Protein AF-A0A2T4U5K6-F1 (afdb_monomer)

Foldseek 3Di:
DDPVVVVVVVVCVVVVVVVVVVVVVVVVVVVVVVVVVAQAADALADFLNFDRHRHHLVRQLVSVVVLLVVLLVQEWAWEDEDPDIFTQDPVQKDWDSNVQSVVCSVPNVHSYYFTQIFGDLVSVVVRVVVDPDDQWDFPSVVVRVVLRVVVRNSDNHHHYYYRVVRTDRPPDDPPDD

Radius of gyration: 27.47 Å; Cα contacts (8 Å, |Δi|>4): 219; chains: 1; bounding box: 39×37×112 Å

Sequence (177 aa):
MTKNQWFGASFLVIGGSMAFMLVFAYTGLLMYQISFQQDQFAEGTHIAGVDVSDKNRVEAVNALNESVENWEQETAHKLIWSDEMVELPAEAVQILVEPTVDQTLGNPELTEADLLVSVDDTELRDAVQQFSFQDETVDFDELASDIEEKAGKLPEDGIEKEITPYLTSGAGRTFFG

Mean predicted aligned error: 12.33 Å

Nearest PDB structures (foldseek):
  3gfv-assembly2_B  TM=4.192E-01  e=7.303E+00  Bacillus subtilis subsp. subtilis str. 168

pLDDT: mean 82.73, std 12.14, range [42.41, 93.44]

Structure (mmCIF, N/CA/C/O backbone):
data_AF-A0A2T4U5K6-F1
#
_entry.id   AF-A0A2T4U5K6-F1
#
loop_
_atom_site.group_PDB
_atom_site.id
_atom_site.type_symbol
_atom_site.label_atom_id
_atom_site.label_alt_id
_atom_site.label_comp_id
_atom_site.label_asym_id
_atom_site.label_entity_id
_atom_site.label_seq_id
_atom_site.pdbx_PDB_ins_code
_atom_site.Cartn_x
_atom_site.Cartn_y
_atom_site.Cartn_z
_atom_site.occupancy
_atom_site.B_iso_or_equiv
_atom_site.auth_seq_id
_atom_site.auth_comp_id
_atom_site.auth_asym_id
_atom_site.auth_atom_id
_atom_site.pdbx_PDB_model_num
ATOM 1 N N . MET A 1 1 ? 9.648 5.265 67.062 1.00 54.06 1 MET A N 1
ATOM 2 C CA . MET A 1 1 ? 8.489 4.887 66.223 1.00 54.06 1 MET A CA 1
ATOM 3 C C . MET A 1 1 ? 8.207 3.416 66.442 1.00 54.06 1 MET A C 1
ATOM 5 O O . MET A 1 1 ? 9.136 2.620 66.395 1.00 54.06 1 MET A O 1
ATOM 9 N N . THR A 1 2 ? 6.975 3.064 66.799 1.00 59.03 2 THR A N 1
ATOM 10 C CA . THR A 1 2 ? 6.615 1.686 67.158 1.00 59.03 2 THR A CA 1
ATOM 11 C C . THR A 1 2 ? 6.481 0.839 65.892 1.00 59.03 2 THR A C 1
ATOM 13 O O . THR A 1 2 ? 6.022 1.321 64.861 1.00 59.03 2 THR A O 1
ATOM 16 N N . LYS A 1 3 ? 6.900 -0.430 65.958 1.00 64.06 3 LYS A N 1
ATOM 17 C CA . LYS A 1 3 ? 6.970 -1.395 64.838 1.00 64.06 3 LYS A CA 1
ATOM 18 C C . LYS A 1 3 ? 5.685 -1.455 63.983 1.00 64.06 3 LYS A C 1
ATOM 20 O O . LYS A 1 3 ? 5.747 -1.685 62.780 1.00 64.06 3 LYS A O 1
ATOM 25 N N . ASN A 1 4 ? 4.541 -1.156 64.596 1.00 67.62 4 ASN A N 1
ATOM 26 C CA . ASN A 1 4 ? 3.222 -1.129 63.965 1.00 67.62 4 ASN A CA 1
ATOM 27 C C . ASN A 1 4 ? 3.020 0.070 63.016 1.00 67.62 4 ASN A C 1
ATOM 29 O O . ASN A 1 4 ? 2.283 -0.048 62.044 1.00 67.62 4 ASN A O 1
ATOM 33 N N . GLN A 1 5 ? 3.691 1.205 63.250 1.00 70.69 5 GLN A N 1
ATOM 34 C CA . GLN A 1 5 ? 3.636 2.373 62.359 1.00 70.69 5 GLN A CA 1
ATOM 35 C C . GLN A 1 5 ? 4.395 2.126 61.049 1.00 70.69 5 GLN A C 1
ATOM 37 O O . GLN A 1 5 ? 3.944 2.546 59.989 1.00 70.69 5 GLN A O 1
ATOM 42 N N . TRP A 1 6 ? 5.521 1.408 61.114 1.00 72.19 6 TRP A N 1
ATOM 43 C CA . TRP A 1 6 ? 6.314 1.057 59.932 1.00 72.19 6 TRP A CA 1
ATOM 44 C C . TRP A 1 6 ? 5.591 0.029 59.055 1.00 72.19 6 TRP A C 1
ATOM 46 O O . TRP A 1 6 ? 5.517 0.194 57.843 1.00 72.19 6 TRP A O 1
ATOM 56 N N . PHE A 1 7 ? 4.959 -0.971 59.680 1.00 78.81 7 PHE A N 1
ATOM 57 C CA . PHE A 1 7 ? 4.148 -1.959 58.966 1.00 78.81 7 PHE A CA 1
ATOM 58 C C . PHE A 1 7 ? 2.935 -1.321 58.269 1.00 78.81 7 PHE A C 1
ATOM 60 O O . PHE A 1 7 ? 2.653 -1.629 57.112 1.00 78.81 7 PHE A O 1
ATOM 67 N N . GLY A 1 8 ? 2.258 -0.380 58.940 1.00 83.44 8 GLY A N 1
ATOM 68 C CA . GLY A 1 8 ? 1.162 0.385 58.344 1.00 83.44 8 GLY A CA 1
ATOM 69 C C . GLY A 1 8 ? 1.610 1.229 57.149 1.00 83.44 8 GLY A C 1
ATOM 70 O O . GLY A 1 8 ? 0.945 1.219 56.117 1.00 83.44 8 GLY A O 1
ATOM 71 N N . ALA A 1 9 ? 2.763 1.899 57.251 1.00 82.06 9 ALA A N 1
ATOM 72 C CA . ALA A 1 9 ? 3.319 2.696 56.159 1.00 82.06 9 ALA A CA 1
ATOM 73 C C . ALA A 1 9 ? 3.668 1.840 54.929 1.00 82.06 9 ALA A C 1
ATOM 75 O O . ALA A 1 9 ? 3.309 2.202 53.811 1.00 82.06 9 ALA A O 1
ATOM 76 N N . SER A 1 10 ? 4.303 0.679 55.120 1.00 84.81 10 SER A N 1
ATOM 77 C CA . SER A 1 10 ? 4.632 -0.235 54.018 1.00 84.81 10 SER A CA 1
ATOM 78 C C . SER A 1 10 ? 3.389 -0.805 53.335 1.00 84.81 10 SER A C 1
ATOM 80 O O . SER A 1 10 ? 3.346 -0.875 52.108 1.00 84.81 10 SER A O 1
ATOM 82 N N . PHE A 1 11 ? 2.356 -1.167 54.103 1.00 88.38 11 PHE A N 1
ATOM 83 C CA . PHE A 1 11 ? 1.098 -1.661 53.540 1.00 88.38 11 PHE A CA 1
ATOM 84 C C . PHE A 1 11 ? 0.397 -0.596 52.686 1.00 88.38 11 PHE A C 1
ATOM 86 O O . PHE A 1 11 ? -0.125 -0.901 51.616 1.00 88.38 11 PHE A O 1
ATOM 93 N N . LEU A 1 12 ? 0.451 0.667 53.119 1.00 90.94 12 LEU A N 1
ATOM 94 C CA . LEU A 1 12 ? -0.118 1.801 52.390 1.00 90.94 12 LEU A CA 1
ATOM 95 C C . LEU A 1 12 ? 0.611 2.051 51.061 1.00 90.94 12 LEU A C 1
ATOM 97 O O . LEU A 1 12 ? -0.033 2.276 50.042 1.00 90.94 12 LEU A O 1
ATOM 101 N N . VAL A 1 13 ? 1.944 1.950 51.048 1.00 93.12 13 VAL A N 1
ATOM 102 C CA . VAL A 1 13 ? 2.748 2.117 49.824 1.00 93.12 13 VAL A CA 1
ATOM 103 C C . VAL A 1 13 ? 2.475 0.999 48.818 1.00 93.12 13 VAL A C 1
ATOM 105 O O . VAL A 1 13 ? 2.278 1.273 47.633 1.00 93.12 13 VAL A O 1
ATOM 108 N N . ILE A 1 14 ? 2.423 -0.255 49.276 1.00 91.06 14 ILE A N 1
ATOM 109 C CA . ILE A 1 14 ? 2.167 -1.408 48.401 1.00 91.06 14 ILE A CA 1
ATOM 110 C C . ILE A 1 14 ? 0.738 -1.350 47.855 1.00 91.06 14 ILE A C 1
ATOM 112 O O . ILE A 1 14 ? 0.542 -1.429 46.643 1.00 91.06 14 ILE A O 1
ATOM 116 N N . GLY A 1 15 ? -0.253 -1.143 48.728 1.00 93.31 15 GLY A N 1
ATOM 117 C CA . GLY A 1 15 ? -1.653 -1.017 48.323 1.00 93.31 15 GLY A CA 1
ATOM 118 C C . GLY A 1 15 ? -1.881 0.164 47.378 1.00 93.31 15 GLY A C 1
ATOM 119 O O . GLY A 1 15 ? -2.578 0.021 46.378 1.00 93.31 15 GLY A O 1
ATOM 120 N N . GLY A 1 16 ? -1.229 1.300 47.639 1.00 92.19 16 GLY A N 1
ATOM 121 C CA . GLY A 1 16 ? -1.273 2.474 46.769 1.00 92.19 16 GLY A CA 1
ATOM 122 C C . GLY A 1 16 ? -0.661 2.221 45.392 1.00 92.19 16 GLY A C 1
ATOM 123 O O . GLY A 1 16 ? -1.240 2.622 44.389 1.00 92.19 16 GLY A O 1
ATOM 124 N N . SER A 1 17 ? 0.458 1.496 45.321 1.00 91.75 17 SER A N 1
ATOM 125 C CA . SER A 1 17 ? 1.105 1.149 44.047 1.00 91.75 17 SER A CA 1
ATOM 126 C C . SER A 1 17 ? 0.253 0.186 43.220 1.00 91.75 17 SER A C 1
ATOM 128 O O . SER A 1 17 ? 0.126 0.345 42.010 1.00 91.75 17 SER A O 1
ATOM 130 N N . MET A 1 18 ? -0.377 -0.787 43.879 1.00 92.12 18 MET A N 1
ATOM 131 C CA . MET A 1 18 ? -1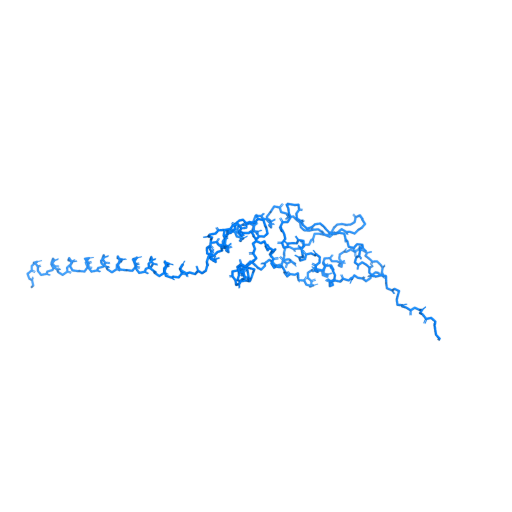.256 -1.755 43.226 1.00 92.12 18 MET A CA 1
ATOM 132 C C . MET A 1 18 ? -2.541 -1.086 42.720 1.00 92.12 18 MET A C 1
ATOM 134 O O . MET A 1 18 ? -2.953 -1.321 41.588 1.00 92.12 18 MET A O 1
ATOM 138 N N . ALA A 1 19 ? -3.124 -0.185 43.517 1.00 90.50 19 ALA A N 1
ATOM 139 C CA . ALA A 1 19 ? -4.251 0.641 43.096 1.00 90.50 19 ALA A CA 1
ATOM 140 C C . ALA A 1 19 ? -3.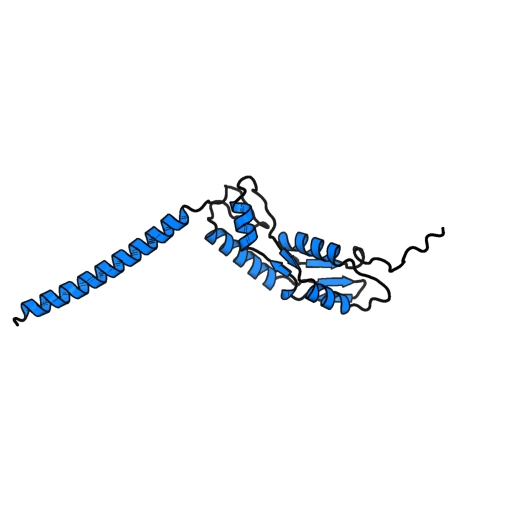874 1.568 41.932 1.00 90.50 19 ALA A C 1
ATOM 142 O O . ALA A 1 19 ? -4.636 1.681 40.979 1.00 90.50 19 ALA A O 1
ATOM 143 N N . PHE A 1 20 ? -2.688 2.181 41.966 1.00 91.50 20 PHE A N 1
ATOM 144 C CA . PHE A 1 20 ? -2.192 3.018 40.876 1.00 91.50 20 PHE A CA 1
ATOM 145 C C . PHE A 1 20 ? -2.013 2.223 39.577 1.00 91.50 20 PHE A C 1
ATOM 147 O O . PHE A 1 20 ? -2.495 2.661 38.536 1.00 91.50 20 PHE A O 1
ATOM 154 N N . MET A 1 21 ? -1.402 1.032 39.632 1.00 89.69 21 MET A N 1
ATOM 155 C CA . MET A 1 21 ? -1.294 0.152 38.462 1.00 89.69 21 MET A CA 1
ATOM 156 C C . MET A 1 21 ? -2.665 -0.269 37.928 1.00 89.69 21 MET A C 1
ATOM 158 O O . MET A 1 21 ? -2.861 -0.264 36.718 1.00 89.69 21 MET A O 1
ATOM 162 N N . LEU A 1 22 ? -3.618 -0.602 38.806 1.00 90.44 22 LEU A N 1
ATOM 163 C CA . LEU A 1 22 ? -4.977 -0.970 38.398 1.00 90.44 22 LEU A CA 1
ATOM 164 C C . LEU A 1 22 ? -5.707 0.194 37.734 1.00 90.44 22 LEU A C 1
ATOM 166 O O . LEU A 1 22 ? -6.327 -0.005 36.695 1.00 90.44 22 LEU A O 1
ATOM 170 N N . VAL A 1 23 ? -5.612 1.399 38.302 1.00 88.12 23 VAL A N 1
ATOM 171 C CA . VAL A 1 23 ? -6.184 2.604 37.694 1.00 88.12 23 VAL A CA 1
ATOM 172 C C . VAL A 1 23 ? -5.556 2.829 36.328 1.00 88.12 23 VAL A C 1
ATOM 174 O O . VAL A 1 23 ? -6.303 2.969 35.373 1.00 88.12 23 VAL A O 1
ATOM 177 N N . PHE A 1 24 ? -4.226 2.775 36.214 1.00 86.00 24 PHE A N 1
ATOM 178 C CA . PHE A 1 24 ? -3.527 2.986 34.948 1.00 86.00 24 PHE A CA 1
ATOM 179 C C . PHE A 1 24 ? -3.908 1.943 33.887 1.00 86.00 24 PHE A C 1
ATOM 181 O O . PHE A 1 24 ? -4.237 2.307 32.760 1.00 86.00 24 PHE A O 1
ATOM 188 N N . ALA A 1 25 ? -3.946 0.659 34.256 1.00 84.62 25 ALA A N 1
ATOM 189 C CA . ALA A 1 25 ? -4.374 -0.428 33.378 1.00 84.62 25 ALA A CA 1
ATOM 190 C C . ALA A 1 25 ? -5.836 -0.265 32.929 1.00 84.62 25 ALA A C 1
ATOM 192 O O . ALA A 1 25 ? -6.141 -0.433 31.750 1.00 84.62 25 ALA A O 1
ATOM 193 N N . TYR A 1 26 ? -6.730 0.119 33.845 1.00 83.25 26 TYR A N 1
ATOM 194 C CA . TYR A 1 26 ? -8.145 0.329 33.544 1.00 83.25 26 TYR A CA 1
ATOM 195 C C . TYR A 1 26 ? -8.369 1.575 32.680 1.00 83.25 26 TYR A C 1
ATOM 197 O O . TYR A 1 26 ? -9.141 1.527 31.728 1.00 83.25 26 TYR A O 1
ATOM 205 N N . THR A 1 27 ? -7.659 2.676 32.950 1.00 80.12 27 THR A N 1
ATOM 206 C CA . THR A 1 27 ? -7.685 3.869 32.093 1.00 80.12 27 THR A CA 1
ATOM 207 C C . THR A 1 27 ? -7.066 3.610 30.726 1.00 80.12 27 THR A C 1
ATOM 209 O O . THR A 1 27 ? -7.568 4.152 29.752 1.00 80.12 27 THR A O 1
ATOM 212 N N . GLY A 1 28 ? -6.042 2.757 30.621 1.00 72.50 28 GLY A N 1
ATOM 213 C CA . GLY A 1 28 ? -5.493 2.329 29.333 1.00 72.50 28 GLY A CA 1
ATOM 214 C C . GLY A 1 28 ? -6.525 1.562 28.505 1.00 72.50 28 GLY A C 1
ATOM 215 O O . GLY A 1 28 ? -6.720 1.867 27.334 1.00 72.50 28 GLY A O 1
ATOM 216 N N . LEU A 1 29 ? -7.260 0.644 29.138 1.00 72.19 29 LEU A N 1
ATOM 217 C CA . LEU A 1 29 ? -8.363 -0.101 28.518 1.00 72.19 29 LEU A CA 1
ATOM 218 C C . LEU A 1 29 ? -9.542 0.797 28.113 1.00 72.19 29 LEU A C 1
ATOM 220 O O . LEU A 1 29 ? -10.095 0.633 27.032 1.00 72.19 29 LEU A O 1
ATOM 224 N N . LEU A 1 30 ? -9.913 1.766 28.952 1.00 69.69 30 LEU A N 1
ATOM 225 C CA . LEU A 1 30 ? -10.974 2.734 28.652 1.00 69.69 30 LEU A CA 1
ATOM 226 C C . LEU A 1 30 ? -10.574 3.708 27.545 1.00 69.69 30 LEU A C 1
ATOM 228 O O . LEU A 1 30 ? -11.394 4.018 26.693 1.00 69.69 30 LEU A O 1
ATOM 232 N N . MET A 1 31 ? -9.329 4.185 27.538 1.00 63.72 31 MET A N 1
ATOM 233 C CA . MET A 1 31 ? -8.816 5.044 26.471 1.00 63.72 31 MET A CA 1
ATOM 234 C C . MET A 1 31 ? -8.745 4.278 25.147 1.00 63.72 31 MET A C 1
ATOM 236 O O . MET A 1 31 ? -9.116 4.834 24.120 1.00 63.72 31 MET A O 1
ATOM 240 N N . TYR A 1 32 ? -8.370 2.995 25.184 1.00 56.53 32 TYR A N 1
ATOM 241 C CA . TYR A 1 32 ? -8.473 2.092 24.040 1.00 56.53 32 TYR A CA 1
ATOM 242 C C . TYR A 1 32 ? -9.928 1.987 23.562 1.00 56.53 32 TYR A C 1
ATOM 244 O O . TYR A 1 32 ? -10.213 2.320 22.424 1.00 56.53 32 TYR A O 1
ATOM 252 N N . GLN A 1 33 ? -10.885 1.662 24.436 1.00 57.19 33 GLN A N 1
ATOM 253 C CA . GLN A 1 33 ? -12.303 1.532 24.062 1.00 57.19 33 GLN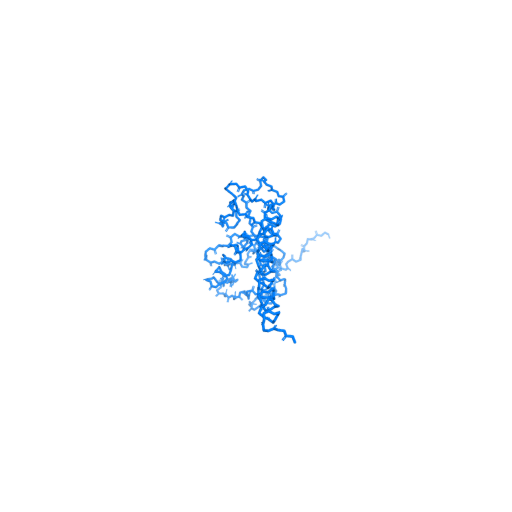 A CA 1
ATOM 254 C C . GLN A 1 33 ? -12.961 2.836 23.579 1.00 57.19 33 GLN A C 1
ATOM 256 O O . GLN A 1 33 ? -13.777 2.799 22.665 1.00 57.19 33 GLN A O 1
ATOM 261 N N . ILE A 1 34 ? -12.624 3.986 24.168 1.00 57.09 34 ILE A N 1
ATOM 262 C CA . ILE A 1 34 ? -13.180 5.293 23.780 1.00 57.09 34 ILE A CA 1
ATOM 263 C C . ILE A 1 34 ? -12.529 5.797 22.488 1.00 57.09 34 ILE A C 1
ATOM 265 O O . ILE A 1 34 ? -13.211 6.395 21.663 1.00 57.09 34 ILE A O 1
ATOM 269 N N . SER A 1 35 ? -11.243 5.512 22.263 1.00 52.97 35 SER A N 1
ATOM 270 C CA . SER A 1 35 ? -10.613 5.754 20.962 1.00 52.97 35 SER A CA 1
ATOM 271 C C . SER A 1 35 ? -11.108 4.779 19.885 1.00 52.97 35 SER A C 1
ATOM 273 O O . SER A 1 35 ? -11.013 5.106 18.712 1.00 52.97 35 SER A O 1
ATOM 275 N N . PHE A 1 36 ? -11.644 3.613 20.267 1.00 52.81 36 PHE A N 1
ATOM 276 C CA . PHE A 1 36 ? -12.223 2.588 19.385 1.00 52.81 36 PHE A CA 1
ATOM 277 C C . PHE A 1 36 ? -13.749 2.711 19.191 1.00 52.81 36 PHE A C 1
ATOM 279 O O . PHE A 1 36 ? -14.330 1.908 18.470 1.00 52.81 36 PHE A O 1
ATOM 286 N N . GLN A 1 37 ? -14.401 3.750 19.732 1.00 52.28 37 GLN A N 1
ATOM 287 C CA . GLN A 1 37 ? -15.657 4.275 19.161 1.00 52.28 37 GLN A CA 1
ATOM 288 C C . GLN A 1 37 ? -15.397 5.088 17.874 1.00 52.28 37 GLN A C 1
ATOM 290 O O . GLN A 1 37 ? -16.183 5.961 17.512 1.00 52.28 37 GLN A O 1
ATOM 295 N N . GLN A 1 38 ? -14.263 4.841 17.215 1.00 58.34 38 GLN A N 1
ATOM 296 C CA . GLN A 1 38 ? -13.996 5.288 15.859 1.00 58.34 38 GLN A CA 1
ATOM 297 C C . GLN A 1 38 ? -14.907 4.544 14.891 1.00 58.34 38 GLN A C 1
ATOM 299 O O . GLN A 1 38 ? -15.279 3.394 15.138 1.00 58.34 38 GLN A O 1
ATOM 304 N N . ASP A 1 39 ? -15.248 5.235 13.808 1.00 72.62 39 ASP A N 1
ATOM 305 C CA . ASP A 1 39 ? -15.988 4.690 12.683 1.00 72.62 39 ASP A CA 1
ATOM 306 C C . ASP A 1 39 ? -15.428 3.302 12.321 1.00 72.62 39 ASP A C 1
ATOM 308 O O . ASP A 1 39 ? -14.211 3.100 12.223 1.00 72.62 39 ASP A O 1
ATOM 312 N N . GLN A 1 40 ? -16.325 2.324 12.227 1.00 83.94 40 GLN A N 1
ATOM 313 C CA . GLN A 1 40 ? -16.015 0.979 11.757 1.00 83.94 40 GLN A CA 1
ATOM 314 C C . GLN A 1 40 ? -16.397 0.888 10.288 1.00 83.94 40 GLN A C 1
ATOM 316 O O . GLN A 1 40 ? -17.334 1.558 9.841 1.00 83.94 40 GLN A O 1
ATOM 321 N N . PHE A 1 41 ? -15.684 0.046 9.553 1.00 86.94 41 PHE A N 1
ATOM 322 C CA . PHE A 1 41 ? -16.059 -0.276 8.187 1.00 86.94 41 PHE A CA 1
ATOM 323 C C . PHE A 1 41 ? -17.407 -0.995 8.152 1.00 86.94 41 PHE A C 1
ATOM 325 O O . PHE A 1 41 ? -17.746 -1.761 9.057 1.00 86.94 41 PHE A O 1
ATOM 332 N N . ALA A 1 42 ? -18.176 -0.724 7.099 1.00 86.50 42 ALA A N 1
ATOM 333 C CA . ALA A 1 42 ? -19.442 -1.397 6.872 1.00 86.50 42 ALA A CA 1
ATOM 334 C C . ALA A 1 42 ? -19.225 -2.902 6.643 1.00 86.50 42 ALA A C 1
ATOM 336 O O . ALA A 1 42 ? -18.151 -3.355 6.242 1.00 86.50 42 ALA A O 1
ATOM 337 N N . GLU A 1 43 ? -20.267 -3.686 6.903 1.00 87.00 43 GLU A N 1
ATOM 338 C CA . GLU A 1 43 ? -20.246 -5.115 6.613 1.00 87.00 43 GLU A CA 1
ATOM 339 C C . GLU A 1 43 ? -20.087 -5.339 5.099 1.00 87.00 43 GLU A C 1
ATOM 341 O O . GLU A 1 43 ? -20.799 -4.736 4.291 1.00 87.00 43 GLU A O 1
ATOM 346 N N . GLY A 1 44 ? -19.159 -6.217 4.718 1.00 86.19 44 GLY A N 1
ATOM 347 C CA . GLY A 1 44 ? -18.840 -6.517 3.326 1.00 86.19 44 GLY A CA 1
ATOM 348 C C . GLY A 1 44 ? -17.876 -5.528 2.665 1.00 86.19 44 GLY A C 1
ATOM 349 O O . GLY A 1 44 ? -17.773 -5.554 1.439 1.00 86.19 44 GLY A O 1
ATOM 350 N N . THR A 1 45 ? -17.189 -4.667 3.426 1.00 90.56 45 THR A N 1
ATOM 351 C CA . THR A 1 45 ? -16.159 -3.784 2.869 1.00 90.56 45 THR A CA 1
ATOM 352 C C . THR A 1 45 ? -14.847 -4.535 2.640 1.00 90.56 45 THR A C 1
ATOM 354 O O . THR A 1 45 ? -14.254 -5.077 3.575 1.00 90.56 45 THR A O 1
ATOM 357 N N . HIS A 1 46 ? -14.358 -4.489 1.405 1.00 91.88 46 HIS A N 1
ATOM 358 C CA . HIS A 1 46 ? -13.076 -5.033 0.982 1.00 91.88 46 HIS A CA 1
ATOM 359 C C . HIS A 1 46 ? -12.186 -3.921 0.423 1.00 91.88 46 HIS A C 1
ATOM 361 O O . HIS A 1 46 ? -12.647 -3.025 -0.289 1.00 91.88 46 HIS A O 1
ATOM 367 N N . ILE A 1 47 ? -10.897 -3.980 0.753 1.00 92.88 47 ILE A N 1
ATOM 368 C CA . ILE A 1 47 ? -9.870 -3.093 0.202 1.00 92.88 47 ILE A CA 1
ATOM 369 C C . ILE A 1 47 ? -8.784 -3.971 -0.419 1.00 92.88 47 ILE A C 1
ATOM 371 O O . ILE A 1 47 ? -8.188 -4.779 0.287 1.00 92.88 47 ILE A O 1
ATOM 375 N N . ALA A 1 48 ? -8.550 -3.845 -1.727 1.00 88.75 48 ALA A N 1
ATOM 376 C CA . ALA A 1 48 ? -7.604 -4.665 -2.491 1.00 88.75 48 ALA A CA 1
ATOM 377 C C . ALA A 1 48 ? -7.772 -6.182 -2.244 1.00 88.75 48 ALA A C 1
ATOM 379 O O . ALA A 1 48 ? -6.804 -6.917 -2.076 1.00 88.75 48 ALA A O 1
ATOM 380 N N . GLY A 1 49 ? -9.024 -6.648 -2.145 1.00 87.12 49 GLY A N 1
ATOM 381 C CA . GLY A 1 49 ? -9.356 -8.049 -1.852 1.00 87.12 49 GLY A CA 1
ATOM 382 C C . GLY A 1 49 ? -9.233 -8.465 -0.377 1.00 87.12 49 GLY A C 1
ATOM 383 O O . GLY A 1 49 ? -9.622 -9.581 -0.031 1.00 87.12 49 GLY A O 1
ATOM 384 N N . VAL A 1 50 ? -8.757 -7.584 0.508 1.00 90.25 50 VAL A N 1
ATOM 385 C CA . VAL A 1 50 ? -8.689 -7.819 1.957 1.00 90.25 50 VAL A CA 1
ATOM 386 C C . VAL A 1 50 ? -10.007 -7.417 2.610 1.00 90.25 50 VAL A C 1
ATOM 388 O O . VAL A 1 50 ? -10.439 -6.270 2.502 1.00 90.25 50 VAL A O 1
ATOM 391 N N . ASP A 1 51 ? -10.628 -8.349 3.330 1.00 91.88 51 ASP A N 1
ATOM 392 C CA . ASP A 1 51 ? -11.835 -8.081 4.115 1.00 91.88 51 ASP A CA 1
ATOM 393 C C . ASP A 1 51 ? -11.508 -7.196 5.330 1.00 91.88 51 ASP A C 1
ATOM 395 O O . ASP A 1 51 ? -10.781 -7.599 6.251 1.00 91.88 51 ASP A O 1
ATOM 399 N N . VAL A 1 52 ? -12.062 -5.982 5.333 1.00 91.94 52 VAL A N 1
ATOM 400 C CA . VAL A 1 52 ? -11.942 -5.011 6.428 1.00 91.94 52 VAL A CA 1
ATOM 401 C C . VAL A 1 52 ? -13.263 -4.789 7.166 1.00 91.94 52 VAL A C 1
ATOM 403 O O . VAL A 1 52 ? -13.334 -3.910 8.022 1.00 91.94 52 VAL A O 1
ATOM 406 N N . SER A 1 53 ? -14.284 -5.603 6.894 1.00 90.44 53 SER A N 1
ATOM 407 C CA . SER A 1 53 ? -15.605 -5.525 7.528 1.00 90.44 53 SER A CA 1
ATOM 408 C C . SER A 1 53 ? -15.515 -5.536 9.052 1.00 90.44 53 SER A C 1
ATOM 410 O O . SER A 1 53 ? -14.742 -6.303 9.634 1.00 90.44 53 SER A O 1
ATOM 412 N N . ASP A 1 54 ? -16.306 -4.677 9.701 1.00 87.19 54 ASP A N 1
ATOM 413 C CA . ASP A 1 54 ? -16.373 -4.505 11.161 1.00 87.19 54 ASP A CA 1
ATOM 414 C C . ASP A 1 54 ? -15.039 -4.131 11.841 1.00 87.19 54 ASP A C 1
ATOM 416 O O . ASP A 1 54 ? -14.973 -3.997 13.069 1.00 87.19 54 ASP A O 1
ATOM 420 N N . LYS A 1 55 ? -13.963 -3.928 11.070 1.00 87.94 55 LYS A N 1
ATOM 421 C CA . LYS A 1 55 ? -12.690 -3.437 11.593 1.00 87.94 55 LYS A CA 1
ATOM 422 C C . LYS A 1 55 ? -12.793 -1.935 11.812 1.00 87.94 55 LYS A C 1
ATOM 424 O O . LYS A 1 55 ? -13.448 -1.205 11.071 1.00 87.94 55 LYS A O 1
ATOM 429 N N . ASN A 1 56 ? -12.109 -1.446 12.834 1.00 88.06 56 ASN A N 1
ATOM 430 C CA . ASN A 1 56 ? -11.796 -0.016 12.935 1.00 88.06 56 ASN A CA 1
ATOM 431 C C . ASN A 1 56 ? -10.564 0.319 12.085 1.00 88.06 56 ASN A C 1
ATOM 433 O O . ASN A 1 56 ? -9.849 -0.568 11.613 1.00 88.06 56 ASN A O 1
ATOM 437 N N . ARG A 1 57 ? -10.268 1.618 11.966 1.00 87.81 57 ARG A N 1
ATOM 438 C CA . ARG A 1 57 ? -9.092 2.141 11.257 1.00 87.81 57 ARG A CA 1
ATOM 439 C C . ARG A 1 57 ? -7.801 1.381 11.580 1.00 87.81 57 ARG A C 1
ATOM 441 O O . ARG A 1 57 ? -7.086 0.992 10.668 1.00 87.81 57 ARG A O 1
ATOM 448 N N . VAL A 1 58 ? -7.481 1.184 12.862 1.00 86.81 58 VAL A N 1
ATOM 449 C CA . VAL A 1 58 ? -6.201 0.581 13.282 1.00 86.81 58 VAL A CA 1
ATOM 450 C C . VAL A 1 58 ? -6.123 -0.885 12.863 1.00 86.81 58 VAL A C 1
ATOM 452 O O . VAL A 1 58 ? -5.099 -1.330 12.353 1.00 86.81 58 VAL A O 1
ATOM 455 N N . GLU A 1 59 ? -7.206 -1.633 13.050 1.00 88.25 59 GLU A N 1
ATOM 456 C CA . GLU A 1 59 ? -7.290 -3.033 12.632 1.00 88.25 59 GLU A CA 1
ATOM 457 C C . GLU A 1 59 ? -7.232 -3.192 11.110 1.00 88.25 59 GLU A C 1
ATOM 459 O O . GLU A 1 59 ? -6.561 -4.103 10.630 1.00 88.25 59 GLU A O 1
ATOM 464 N N . ALA A 1 60 ? -7.881 -2.301 10.357 1.00 90.44 60 ALA A N 1
ATOM 465 C CA . ALA A 1 60 ? -7.830 -2.298 8.898 1.00 90.44 60 ALA A CA 1
ATOM 466 C C . ALA A 1 60 ? -6.429 -1.953 8.373 1.00 90.44 60 ALA A C 1
ATOM 468 O O . ALA A 1 60 ? -5.918 -2.666 7.515 1.00 90.44 60 ALA A O 1
ATOM 469 N N . VAL A 1 61 ? -5.773 -0.925 8.931 1.00 91.69 61 VAL A N 1
ATOM 470 C CA . VAL A 1 61 ? -4.383 -0.573 8.581 1.00 91.69 61 VAL A CA 1
ATOM 471 C C . VAL A 1 61 ? -3.450 -1.753 8.834 1.00 91.69 61 VAL A C 1
ATOM 473 O O . VAL A 1 61 ? -2.645 -2.083 7.972 1.00 91.69 61 VAL A O 1
ATOM 476 N N . ASN A 1 62 ? -3.568 -2.421 9.985 1.00 89.62 62 ASN A N 1
ATOM 477 C CA . ASN A 1 62 ? -2.721 -3.572 10.296 1.00 89.62 62 ASN A CA 1
ATOM 478 C C . ASN A 1 62 ? -2.959 -4.743 9.330 1.00 89.62 62 ASN A C 1
ATOM 480 O O . ASN A 1 62 ? -1.993 -5.327 8.854 1.00 89.62 62 ASN A O 1
ATOM 484 N N . ALA A 1 63 ? -4.221 -5.063 9.024 1.00 91.19 63 ALA A N 1
ATOM 485 C CA . ALA A 1 63 ? -4.560 -6.143 8.096 1.00 91.19 63 ALA A CA 1
ATOM 486 C C . ALA A 1 63 ? -4.052 -5.864 6.671 1.00 91.19 63 ALA A C 1
ATOM 488 O O . ALA A 1 63 ? -3.529 -6.759 6.011 1.00 91.19 63 ALA A O 1
ATOM 489 N N . LEU A 1 64 ? -4.174 -4.618 6.209 1.00 93.44 64 LEU A N 1
ATOM 490 C CA . LEU A 1 64 ? -3.686 -4.211 4.895 1.00 93.44 64 LEU A CA 1
ATOM 491 C C . LEU A 1 64 ? -2.161 -4.179 4.834 1.00 93.44 64 LEU A C 1
ATOM 493 O O . LEU A 1 64 ? -1.608 -4.689 3.871 1.00 93.44 64 LEU A O 1
ATOM 497 N N . ASN A 1 65 ? -1.480 -3.654 5.857 1.00 93.06 65 ASN A N 1
ATOM 498 C CA . ASN A 1 65 ? -0.016 -3.678 5.914 1.00 93.06 65 ASN A CA 1
ATOM 499 C C . ASN A 1 65 ? 0.522 -5.111 5.876 1.00 93.06 65 ASN A C 1
ATOM 501 O O . ASN A 1 65 ? 1.452 -5.378 5.131 1.00 93.06 65 ASN A O 1
ATOM 505 N N . GLU A 1 66 ? -0.087 -6.043 6.614 1.00 92.00 66 GLU A N 1
ATOM 506 C CA . GLU A 1 66 ? 0.303 -7.457 6.558 1.00 92.00 66 GLU A CA 1
ATOM 507 C C . GLU A 1 66 ? 0.111 -8.038 5.147 1.00 92.00 66 GLU A C 1
ATOM 509 O O . GLU A 1 66 ? 0.983 -8.737 4.636 1.00 92.00 66 GLU A O 1
ATOM 514 N N . SER A 1 67 ? -1.002 -7.715 4.481 1.00 91.44 67 SER A N 1
ATOM 515 C CA . SER A 1 67 ? -1.244 -8.147 3.100 1.00 91.44 67 SER A CA 1
ATOM 516 C C . SER A 1 67 ? -0.242 -7.547 2.109 1.00 91.44 67 SER A C 1
ATOM 518 O O . SER A 1 67 ? 0.219 -8.251 1.214 1.00 91.44 67 SER A O 1
ATOM 520 N N . VAL A 1 68 ? 0.099 -6.267 2.267 1.00 91.75 68 VAL A N 1
ATOM 521 C CA . VAL A 1 68 ? 1.075 -5.559 1.431 1.00 91.75 68 VAL A CA 1
ATOM 522 C C . VAL A 1 68 ? 2.476 -6.124 1.642 1.00 91.75 68 VAL A C 1
ATOM 524 O O . VAL A 1 68 ? 3.129 -6.480 0.671 1.00 91.75 68 VAL A O 1
ATOM 527 N N . GLU A 1 69 ? 2.912 -6.302 2.890 1.00 91.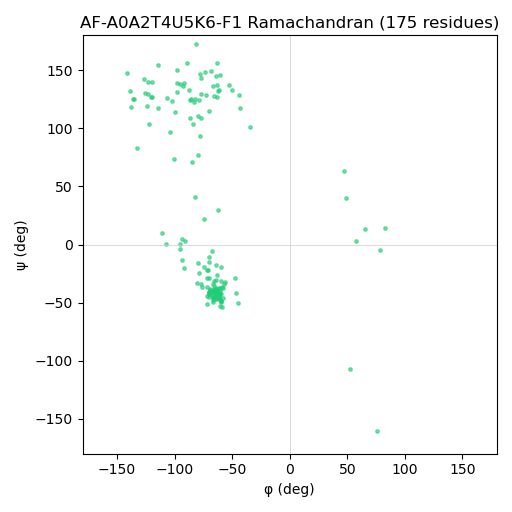06 69 GLU A N 1
ATOM 528 C CA . GLU A 1 69 ? 4.223 -6.877 3.214 1.00 91.06 69 GLU A CA 1
ATOM 529 C C . GLU A 1 69 ? 4.376 -8.305 2.674 1.00 91.06 69 GLU A C 1
ATOM 531 O O . GLU A 1 69 ? 5.460 -8.683 2.225 1.00 91.06 69 GLU A O 1
ATOM 536 N N . ASN A 1 70 ? 3.308 -9.110 2.713 1.00 89.69 70 ASN A N 1
ATOM 537 C CA . ASN A 1 70 ? 3.312 -10.445 2.115 1.00 89.69 70 ASN A CA 1
ATOM 538 C C . ASN A 1 70 ? 3.423 -10.362 0.588 1.00 89.69 70 ASN A C 1
ATOM 540 O O . ASN A 1 70 ? 4.246 -11.055 -0.006 1.00 89.69 70 ASN A O 1
ATOM 544 N N . TRP A 1 71 ? 2.648 -9.480 -0.043 1.00 90.38 71 TRP A N 1
ATOM 545 C CA . TRP A 1 71 ? 2.686 -9.275 -1.489 1.00 90.38 71 TRP A CA 1
ATOM 546 C C . TRP A 1 71 ? 4.058 -8.779 -1.977 1.00 90.38 71 TRP A C 1
ATOM 548 O O . TRP A 1 71 ? 4.587 -9.308 -2.954 1.00 90.38 71 TRP A O 1
ATOM 558 N N . GLU A 1 72 ? 4.686 -7.840 -1.269 1.00 87.56 72 GLU A N 1
ATOM 559 C CA . GLU A 1 72 ? 6.036 -7.343 -1.576 1.00 87.56 72 GLU A CA 1
ATOM 560 C C . GLU A 1 72 ? 7.117 -8.429 -1.426 1.00 87.56 72 GLU A C 1
ATOM 562 O O . GLU A 1 72 ? 8.123 -8.410 -2.132 1.00 87.56 72 GLU A O 1
ATOM 567 N N . GLN A 1 73 ? 6.932 -9.391 -0.515 1.00 86.19 73 GLN A N 1
ATOM 568 C CA . GLN A 1 73 ? 7.876 -10.498 -0.312 1.00 86.19 73 GLN A CA 1
ATOM 569 C C . GLN A 1 73 ? 7.711 -11.632 -1.328 1.00 86.19 73 GLN A C 1
ATOM 571 O O . GLN A 1 73 ? 8.687 -12.312 -1.656 1.00 86.19 73 GLN A O 1
ATOM 576 N N . GLU A 1 74 ? 6.482 -11.881 -1.776 1.00 85.81 74 GLU A N 1
ATOM 577 C CA . GLU A 1 74 ? 6.152 -13.004 -2.657 1.00 85.81 74 GLU A CA 1
ATOM 578 C C . GLU A 1 74 ? 6.227 -12.644 -4.143 1.00 85.81 74 GLU A C 1
ATOM 580 O O . GLU A 1 74 ? 6.383 -13.537 -4.981 1.00 85.81 74 GLU A O 1
ATOM 585 N N . THR A 1 75 ? 6.163 -11.354 -4.480 1.00 83.25 75 THR A N 1
ATOM 586 C CA . THR A 1 75 ? 6.100 -10.892 -5.868 1.00 83.25 75 THR A CA 1
ATOM 587 C C . THR A 1 75 ? 7.338 -10.104 -6.286 1.00 83.25 75 THR A C 1
ATOM 589 O O . THR A 1 75 ? 8.056 -9.525 -5.479 1.00 83.25 75 THR A O 1
ATOM 592 N N . ALA A 1 76 ? 7.613 -10.106 -7.590 1.00 81.75 76 ALA A N 1
ATOM 593 C CA . ALA A 1 76 ? 8.651 -9.281 -8.195 1.00 81.75 76 ALA A CA 1
ATOM 594 C C . ALA A 1 76 ? 8.016 -8.413 -9.280 1.00 81.75 76 ALA A C 1
ATOM 596 O O . ALA A 1 76 ? 7.157 -8.876 -10.033 1.00 81.75 76 ALA A O 1
ATOM 597 N N . HIS A 1 77 ? 8.436 -7.157 -9.371 1.00 86.31 77 HIS A N 1
ATOM 598 C CA . HIS A 1 77 ? 7.918 -6.219 -10.360 1.00 86.31 77 HIS A CA 1
ATOM 599 C C . HIS A 1 77 ? 8.866 -6.161 -11.552 1.00 86.31 77 HIS A C 1
ATOM 601 O O . HIS A 1 77 ? 10.082 -6.059 -11.392 1.00 86.31 77 HIS A O 1
ATOM 607 N N . LYS A 1 78 ? 8.320 -6.275 -12.761 1.00 88.06 78 LYS A N 1
ATOM 608 C CA . LYS A 1 78 ? 9.099 -6.385 -13.991 1.00 88.06 78 LYS A CA 1
ATOM 609 C C . LYS A 1 78 ? 8.494 -5.548 -15.096 1.00 88.06 78 LYS A C 1
ATOM 611 O O . LYS A 1 78 ? 7.307 -5.644 -15.416 1.00 88.06 78 LYS A O 1
ATOM 616 N N . LEU A 1 79 ? 9.366 -4.793 -15.739 1.00 86.81 79 LEU A N 1
ATOM 617 C CA . LEU A 1 79 ? 9.101 -4.173 -17.017 1.00 86.81 79 LEU A CA 1
ATOM 618 C C . LEU A 1 79 ? 9.652 -5.071 -18.123 1.00 86.81 79 LEU A C 1
ATOM 620 O O . LEU A 1 79 ? 10.741 -5.635 -18.000 1.00 86.81 79 LEU A O 1
ATOM 624 N N . ILE A 1 80 ? 8.892 -5.212 -19.202 1.00 88.88 80 ILE A N 1
ATOM 625 C CA . ILE A 1 80 ? 9.212 -6.087 -20.327 1.00 88.88 80 ILE A CA 1
ATOM 626 C C . ILE A 1 80 ? 9.249 -5.241 -21.594 1.00 88.88 80 ILE A C 1
ATOM 628 O O . ILE A 1 80 ? 8.303 -4.512 -21.900 1.00 88.88 80 ILE A O 1
ATOM 632 N N . TRP A 1 81 ? 10.322 -5.360 -22.368 1.00 86.06 81 TRP A N 1
ATOM 633 C CA . TRP A 1 81 ? 10.383 -4.801 -23.712 1.00 86.06 81 TRP A CA 1
ATOM 634 C C . TRP A 1 81 ? 11.039 -5.782 -24.675 1.00 86.06 81 TRP A C 1
ATOM 636 O O . TRP A 1 81 ? 12.214 -6.113 -24.546 1.00 86.06 81 TRP A O 1
ATOM 646 N N . SER A 1 82 ? 10.282 -6.214 -25.687 1.00 84.44 82 SER A N 1
ATOM 647 C CA . SER A 1 82 ? 10.709 -7.255 -26.628 1.00 84.44 82 SER A CA 1
ATOM 648 C C . SER A 1 82 ? 11.189 -8.519 -25.891 1.00 84.44 82 SER A C 1
ATOM 650 O O . SER A 1 82 ? 10.361 -9.222 -25.322 1.00 84.44 82 SER A O 1
ATOM 652 N N . ASP A 1 83 ? 12.499 -8.784 -25.866 1.00 83.62 83 ASP A N 1
ATOM 653 C CA . ASP A 1 83 ? 13.110 -9.925 -25.167 1.00 83.62 83 ASP A CA 1
ATOM 654 C C . ASP A 1 83 ? 13.886 -9.501 -23.896 1.00 83.62 83 ASP A C 1
ATOM 656 O O . ASP A 1 83 ? 14.485 -10.341 -23.221 1.00 83.62 83 ASP A O 1
ATOM 660 N N . GLU A 1 84 ? 13.908 -8.204 -23.571 1.00 85.31 84 GLU A N 1
ATOM 661 C CA . GLU A 1 84 ? 14.563 -7.648 -22.384 1.00 85.31 84 GLU A CA 1
ATOM 662 C C . GLU A 1 84 ? 13.567 -7.564 -21.216 1.00 85.31 84 GLU A C 1
ATOM 664 O O . GLU A 1 84 ? 12.404 -7.188 -21.384 1.00 85.31 84 GLU A O 1
ATOM 669 N N . MET A 1 85 ? 14.035 -7.901 -20.011 1.00 88.00 85 MET A N 1
ATOM 670 C CA . MET A 1 85 ? 13.290 -7.730 -18.763 1.00 88.00 85 MET A CA 1
ATOM 671 C C . MET A 1 85 ? 14.139 -6.926 -17.791 1.00 88.00 85 MET A C 1
ATOM 673 O O . MET A 1 85 ? 15.300 -7.269 -17.557 1.00 88.00 85 MET A O 1
ATOM 677 N N . VAL A 1 86 ? 13.544 -5.893 -17.208 1.00 88.56 86 VAL A N 1
ATOM 678 C CA . VAL A 1 86 ? 14.162 -5.080 -16.161 1.00 88.56 86 VAL A CA 1
ATOM 679 C C . VAL A 1 86 ? 13.301 -5.189 -14.916 1.00 88.56 86 VAL A C 1
ATOM 681 O O . VAL A 1 86 ? 12.088 -4.986 -14.970 1.00 88.56 86 VAL A O 1
ATOM 684 N N . GLU A 1 87 ? 13.926 -5.542 -13.797 1.00 88.56 87 GLU A N 1
ATOM 685 C CA . GLU A 1 87 ? 13.256 -5.550 -12.500 1.00 88.56 87 GLU A CA 1
ATOM 686 C C . GLU A 1 87 ? 13.048 -4.110 -12.034 1.00 88.56 87 GLU A C 1
ATOM 688 O O . GLU A 1 87 ? 13.977 -3.298 -12.038 1.00 88.56 87 GLU A O 1
ATOM 693 N N . LEU A 1 88 ? 11.811 -3.798 -11.664 1.00 86.31 88 LEU A N 1
ATOM 694 C CA . LEU A 1 88 ? 11.466 -2.523 -11.065 1.00 86.31 88 LEU A CA 1
ATOM 695 C C . LEU A 1 88 ? 11.791 -2.617 -9.563 1.00 86.31 88 LEU A C 1
ATOM 697 O O . LEU A 1 88 ? 11.322 -3.558 -8.914 1.00 86.31 88 LEU A O 1
ATOM 701 N N . PRO A 1 89 ? 12.599 -1.696 -9.010 1.00 85.75 89 PRO A N 1
ATOM 702 C CA . PRO A 1 89 ? 12.919 -1.715 -7.589 1.00 85.75 89 PRO A CA 1
ATOM 703 C C . PRO A 1 89 ? 11.641 -1.557 -6.759 1.00 85.75 89 PRO A C 1
ATOM 705 O O . PRO A 1 89 ? 10.715 -0.854 -7.166 1.00 85.75 89 PRO A O 1
ATOM 708 N N . ALA A 1 90 ? 11.584 -2.207 -5.595 1.00 82.94 90 ALA A N 1
ATOM 709 C CA . ALA A 1 90 ? 10.420 -2.132 -4.709 1.00 82.94 90 ALA A CA 1
ATOM 710 C C . ALA A 1 90 ? 10.143 -0.682 -4.279 1.00 82.94 90 ALA A C 1
ATOM 712 O O . ALA A 1 90 ? 8.998 -0.268 -4.145 1.00 82.94 90 ALA A O 1
ATOM 713 N N . GLU A 1 91 ? 11.199 0.124 -4.160 1.00 85.31 91 GLU A N 1
ATOM 714 C CA . GLU A 1 91 ? 11.122 1.544 -3.834 1.00 85.31 91 GLU A CA 1
ATOM 715 C C . GLU A 1 91 ? 10.403 2.383 -4.904 1.00 85.31 91 GLU A C 1
ATOM 717 O O . GLU A 1 91 ? 9.961 3.490 -4.601 1.00 85.31 91 GLU A O 1
ATOM 722 N N . ALA A 1 92 ? 10.249 1.871 -6.131 1.00 86.12 92 ALA A N 1
ATOM 723 C CA . ALA A 1 92 ? 9.530 2.564 -7.197 1.00 86.12 92 ALA A CA 1
ATOM 724 C C . ALA A 1 92 ? 8.009 2.553 -7.008 1.00 86.12 92 ALA A C 1
ATOM 726 O O . ALA A 1 92 ? 7.328 3.349 -7.649 1.00 86.12 92 ALA A O 1
ATOM 727 N N . VAL A 1 93 ? 7.463 1.650 -6.187 1.00 88.94 93 VAL A N 1
ATOM 728 C CA . VAL A 1 93 ? 6.017 1.488 -5.992 1.00 88.94 93 VAL A CA 1
ATOM 729 C C . VAL A 1 93 ? 5.701 1.667 -4.515 1.00 88.94 93 VAL A C 1
ATOM 731 O O . VAL A 1 93 ? 5.922 0.779 -3.701 1.00 88.94 93 VAL A O 1
ATOM 734 N N . GLN A 1 94 ? 5.160 2.827 -4.155 1.00 91.00 94 GLN A N 1
ATOM 735 C CA . GLN A 1 94 ? 4.794 3.126 -2.779 1.00 91.00 94 GLN A CA 1
ATOM 736 C C . GLN A 1 94 ? 3.297 2.920 -2.561 1.00 91.00 94 GLN A C 1
ATOM 738 O O . GLN A 1 94 ? 2.467 3.675 -3.071 1.00 91.00 94 GLN A O 1
ATOM 743 N N . ILE A 1 95 ? 2.947 1.929 -1.745 1.00 92.00 95 ILE A N 1
ATOM 744 C CA . ILE A 1 95 ? 1.560 1.660 -1.365 1.00 92.00 95 ILE A CA 1
ATOM 745 C C . ILE A 1 95 ? 1.171 2.531 -0.164 1.00 92.00 95 ILE A C 1
ATOM 747 O O . ILE A 1 95 ? 1.803 2.520 0.893 1.00 92.00 95 ILE A O 1
ATOM 751 N N . LEU A 1 96 ? 0.092 3.296 -0.315 1.00 92.50 96 LEU A N 1
ATOM 752 C CA . LEU A 1 96 ? -0.399 4.264 0.660 1.00 92.50 96 LEU A CA 1
ATOM 753 C C . LEU A 1 96 ? -1.582 3.681 1.449 1.00 92.50 96 LEU A C 1
ATOM 755 O O . LEU A 1 96 ? -2.737 4.081 1.275 1.00 92.5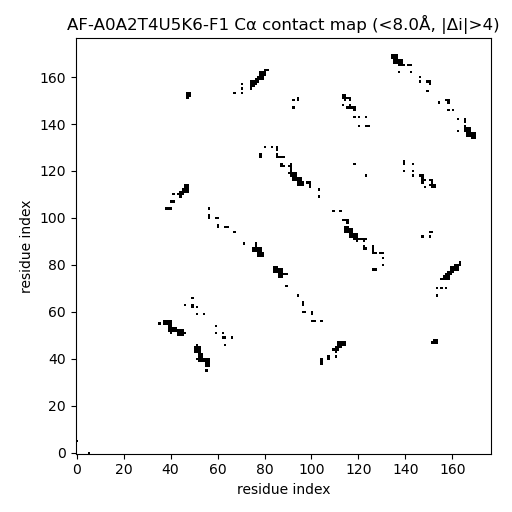0 96 LEU A O 1
ATOM 759 N N . VAL A 1 97 ? -1.289 2.750 2.362 1.00 92.12 97 VAL A N 1
ATOM 760 C CA . VAL A 1 97 ? -2.308 2.058 3.176 1.00 92.12 97 VAL A CA 1
ATOM 761 C C . VAL A 1 97 ? -3.118 3.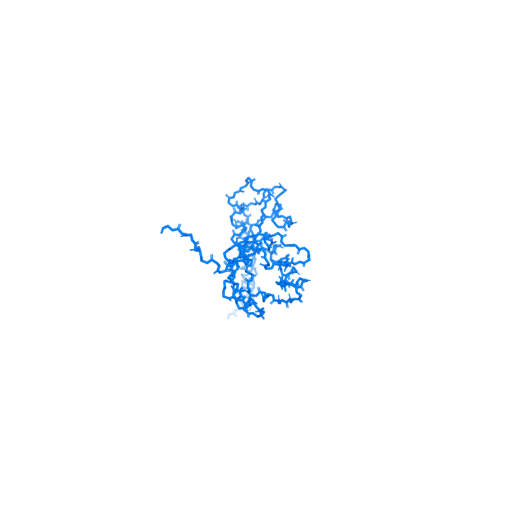030 4.035 1.00 92.12 97 VAL A C 1
ATOM 763 O O . VAL A 1 97 ? -4.345 3.042 3.961 1.00 92.12 97 VAL A O 1
ATOM 766 N N . GLU A 1 98 ? -2.458 3.875 4.831 1.00 90.19 98 GLU A N 1
ATOM 767 C CA . GLU A 1 98 ? -3.164 4.791 5.737 1.00 90.19 98 GLU A CA 1
ATOM 768 C C . GLU A 1 98 ? -4.106 5.766 5.005 1.00 90.19 98 GLU A C 1
ATOM 770 O O . GLU A 1 98 ? -5.279 5.826 5.381 1.00 90.19 98 GLU A O 1
ATOM 775 N N . PRO A 1 99 ? -3.671 6.470 3.937 1.00 91.00 99 PRO A N 1
ATOM 776 C CA . PRO A 1 99 ? -4.568 7.304 3.141 1.00 91.00 99 PRO A CA 1
ATOM 777 C C . PRO A 1 99 ? -5.750 6.539 2.538 1.00 91.00 99 PRO A C 1
ATOM 779 O O . PRO A 1 99 ? -6.858 7.072 2.512 1.00 91.00 99 PRO A O 1
ATOM 782 N N . THR A 1 100 ? -5.541 5.293 2.095 1.00 91.75 100 THR A N 1
ATOM 783 C CA . THR A 1 100 ? -6.618 4.452 1.542 1.00 91.75 100 THR A CA 1
ATOM 784 C C . THR A 1 100 ? -7.666 4.134 2.602 1.00 91.75 100 THR A C 1
ATOM 786 O O . THR A 1 100 ? -8.869 4.269 2.360 1.00 91.75 100 THR A O 1
ATOM 789 N N . VAL A 1 101 ? -7.222 3.743 3.800 1.00 91.00 101 VAL A N 1
ATOM 790 C CA . VAL A 1 101 ? -8.114 3.465 4.930 1.00 91.00 101 VAL A CA 1
ATOM 791 C C . VAL A 1 101 ? -8.892 4.722 5.303 1.00 91.00 101 VAL A C 1
ATOM 793 O O . VAL A 1 101 ? -10.107 4.650 5.453 1.00 91.00 101 VAL A O 1
ATOM 796 N N . ASP A 1 102 ? -8.229 5.874 5.400 1.00 90.06 102 ASP A N 1
ATOM 797 C CA . ASP A 1 102 ? -8.883 7.141 5.744 1.00 90.06 102 ASP A CA 1
ATOM 798 C C . ASP A 1 102 ? -9.916 7.570 4.691 1.00 90.06 102 ASP A C 1
ATOM 800 O O . ASP A 1 102 ? -11.010 8.021 5.038 1.00 90.06 102 ASP A O 1
ATOM 804 N N . GLN A 1 103 ? -9.604 7.389 3.405 1.00 89.00 103 GLN A N 1
ATOM 805 C CA . GLN A 1 103 ? -10.523 7.686 2.307 1.00 89.00 103 GLN A CA 1
ATOM 806 C C . GLN A 1 103 ? -11.743 6.760 2.313 1.00 89.00 103 GLN A C 1
ATOM 808 O O . GLN A 1 103 ? -12.870 7.231 2.146 1.00 89.00 103 GLN A O 1
ATOM 813 N N . THR A 1 104 ? -11.525 5.459 2.511 1.00 88.75 104 THR A N 1
ATOM 814 C CA . THR A 1 104 ? -12.596 4.454 2.499 1.00 88.75 104 THR A CA 1
ATOM 815 C C . THR A 1 104 ? -13.481 4.605 3.733 1.00 88.75 104 THR A C 1
ATOM 817 O O . THR A 1 104 ? -14.704 4.588 3.630 1.00 88.75 104 THR A O 1
ATOM 820 N N . LEU A 1 105 ? -12.885 4.862 4.901 1.00 87.00 105 LEU A N 1
ATOM 821 C CA . LEU A 1 105 ? -13.625 5.081 6.141 1.00 87.00 105 LEU A CA 1
ATOM 822 C C . LEU A 1 105 ? -14.463 6.366 6.091 1.00 87.00 105 LEU A C 1
ATOM 824 O O . LEU A 1 105 ? -15.579 6.410 6.605 1.00 87.00 105 LEU A O 1
ATOM 828 N N . GLY A 1 106 ? -13.950 7.404 5.425 1.00 84.56 106 GLY A N 1
ATOM 829 C CA . GLY A 1 106 ? -14.679 8.647 5.174 1.00 84.56 106 GLY A CA 1
ATOM 830 C C . GLY A 1 106 ? -15.834 8.517 4.174 1.00 84.56 106 GLY A C 1
ATOM 831 O O . GLY A 1 106 ? -16.626 9.455 4.050 1.00 84.56 106 GLY A O 1
ATOM 832 N N . ASN A 1 107 ? -15.952 7.387 3.468 1.00 84.62 107 ASN A N 1
ATOM 833 C CA . ASN A 1 107 ? -16.989 7.145 2.472 1.00 84.62 107 ASN A CA 1
ATOM 834 C C . ASN A 1 107 ? -17.644 5.759 2.656 1.00 84.62 107 ASN A C 1
ATOM 836 O O . ASN A 1 107 ? -17.314 4.816 1.940 1.00 84.62 107 ASN A O 1
ATOM 840 N N . PRO A 1 108 ? -18.628 5.637 3.565 1.00 77.06 108 PRO A N 1
ATOM 841 C CA . PRO A 1 108 ? -19.258 4.358 3.904 1.00 77.06 108 PRO A CA 1
ATOM 842 C C . PRO A 1 108 ? -20.091 3.727 2.773 1.00 77.06 108 PRO A C 1
ATOM 844 O O . PRO A 1 108 ? -20.592 2.619 2.941 1.00 77.06 108 PRO A O 1
ATOM 847 N N . GLU A 1 109 ? -20.274 4.407 1.635 1.00 82.19 109 GLU A N 1
ATOM 848 C CA . GLU A 1 109 ? -20.893 3.816 0.440 1.00 82.19 109 GLU A CA 1
ATOM 849 C C . GLU A 1 109 ? -19.904 2.954 -0.368 1.00 82.19 109 GLU A C 1
ATOM 851 O O . GLU A 1 109 ? -20.330 2.155 -1.203 1.00 82.19 109 GLU A O 1
ATOM 856 N N . LEU A 1 110 ? -18.594 3.096 -0.127 1.00 83.56 110 LEU A N 1
ATOM 857 C CA . LEU A 1 110 ? -17.556 2.283 -0.756 1.00 83.56 110 LEU A CA 1
ATOM 858 C C . LEU A 1 110 ? -17.386 0.965 0.004 1.00 83.56 110 LEU A C 1
ATOM 860 O O . LEU A 1 110 ? -16.779 0.903 1.072 1.00 83.56 110 LEU A O 1
ATOM 864 N N . THR A 1 111 ? -17.918 -0.107 -0.576 1.00 84.81 111 THR A N 1
ATOM 865 C CA . THR A 1 111 ? -17.705 -1.484 -0.103 1.00 84.81 111 THR A CA 1
ATOM 866 C C . THR A 1 111 ? -16.538 -2.171 -0.803 1.00 84.81 111 THR A C 1
ATOM 868 O O . THR A 1 111 ? -16.103 -3.219 -0.361 1.00 84.81 111 THR A O 1
ATOM 871 N N . GLU A 1 112 ? -16.040 -1.605 -1.897 1.00 89.81 112 GLU A N 1
ATOM 872 C CA . GLU A 1 112 ? -14.901 -2.116 -2.658 1.00 89.81 112 GLU A CA 1
ATOM 873 C C . GLU A 1 112 ? -13.997 -0.927 -2.972 1.00 89.81 112 GLU A C 1
ATOM 875 O O . GLU A 1 112 ? -14.466 0.076 -3.525 1.00 89.81 112 GLU A O 1
ATOM 880 N N . 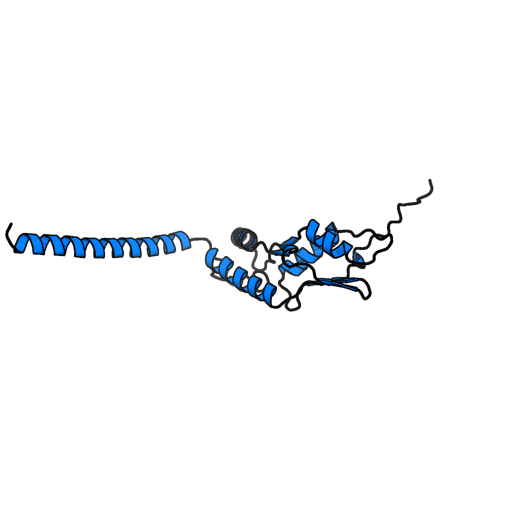ALA A 1 113 ? -12.725 -1.017 -2.603 1.00 90.31 113 ALA A N 1
ATOM 881 C CA . ALA A 1 113 ? -11.732 -0.000 -2.919 1.00 90.31 113 ALA A CA 1
ATOM 882 C C . ALA A 1 113 ? -10.387 -0.643 -3.266 1.00 90.31 113 ALA A C 1
ATOM 884 O O . ALA A 1 113 ? -10.018 -1.669 -2.702 1.00 90.31 113 ALA A O 1
ATOM 885 N N . ASP A 1 114 ? -9.642 -0.011 -4.163 1.00 92.62 114 ASP A N 1
ATOM 886 C CA . ASP A 1 114 ? -8.251 -0.369 -4.431 1.00 92.62 114 ASP A CA 1
ATOM 887 C C . ASP A 1 114 ? -7.334 0.433 -3.495 1.00 92.62 114 ASP A C 1
ATOM 889 O O . ASP A 1 114 ? -7.704 1.505 -3.003 1.00 92.62 114 ASP A O 1
ATOM 893 N N . LEU A 1 115 ? -6.132 -0.080 -3.239 1.00 92.19 115 LEU A N 1
ATOM 894 C CA . LEU A 1 115 ? -5.108 0.672 -2.526 1.00 92.19 115 LEU A CA 1
ATOM 895 C C . LEU A 1 115 ? -4.646 1.859 -3.369 1.00 92.19 115 LEU A C 1
ATOM 897 O O . LEU A 1 115 ? -4.385 1.736 -4.564 1.00 92.19 115 LEU A O 1
ATOM 901 N N . LEU A 1 116 ? -4.509 3.012 -2.722 1.00 92.56 116 LEU A N 1
ATOM 902 C CA . LEU A 1 116 ? -3.800 4.141 -3.298 1.00 92.56 116 LEU A CA 1
ATOM 903 C C . LEU A 1 116 ? -2.327 3.766 -3.437 1.00 92.56 116 LEU A C 1
ATOM 905 O O . LEU A 1 116 ? -1.689 3.348 -2.469 1.00 92.56 116 LEU A O 1
ATOM 909 N N . VAL A 1 117 ? -1.790 3.951 -4.634 1.00 93.12 117 VAL A N 1
ATOM 910 C CA . VAL A 1 117 ? -0.389 3.692 -4.954 1.00 93.12 117 VAL A CA 1
ATOM 911 C C . VAL A 1 117 ? 0.195 4.946 -5.579 1.00 93.12 117 VAL A C 1
ATOM 913 O O . VAL A 1 117 ? -0.496 5.654 -6.306 1.00 93.12 117 VAL A O 1
ATOM 916 N N . SER A 1 118 ? 1.449 5.230 -5.255 1.00 92.06 118 SER A N 1
ATOM 917 C CA . SER A 1 118 ? 2.243 6.275 -5.886 1.00 92.06 118 SER A CA 1
ATOM 918 C C . SER A 1 118 ? 3.473 5.632 -6.498 1.00 92.06 118 SER A C 1
ATOM 920 O O . SER A 1 118 ? 4.213 4.938 -5.798 1.00 92.06 118 SER A O 1
ATOM 922 N N . VAL A 1 119 ? 3.711 5.878 -7.781 1.00 91.56 119 VAL A N 1
ATOM 923 C CA . VAL A 1 119 ? 4.947 5.442 -8.440 1.00 91.56 119 VAL A CA 1
ATOM 924 C C . VAL A 1 119 ? 5.996 6.552 -8.376 1.00 91.56 119 VAL A C 1
ATOM 926 O O . VAL A 1 119 ? 5.685 7.725 -8.580 1.00 91.56 119 VAL A O 1
ATOM 929 N N . ASP A 1 120 ? 7.245 6.200 -8.063 1.00 92.00 120 ASP A N 1
ATOM 930 C CA . ASP A 1 120 ? 8.360 7.146 -8.129 1.00 92.00 120 ASP A CA 1
ATOM 931 C C . ASP A 1 120 ? 8.828 7.298 -9.583 1.00 92.00 120 ASP A C 1
ATOM 933 O O . ASP A 1 120 ? 9.414 6.391 -10.179 1.00 92.00 120 ASP A O 1
ATOM 937 N N . ASP A 1 121 ? 8.580 8.478 -10.153 1.00 87.38 121 ASP A N 1
ATOM 938 C CA . ASP A 1 121 ? 8.968 8.816 -11.524 1.00 87.38 121 ASP A CA 1
ATOM 939 C C . ASP A 1 121 ? 10.469 8.655 -11.788 1.00 87.38 121 ASP A C 1
ATOM 941 O O . ASP A 1 121 ? 10.868 8.383 -12.921 1.00 87.38 121 ASP A O 1
ATOM 945 N N . THR A 1 122 ? 11.316 8.881 -10.783 1.00 88.25 122 THR A N 1
ATOM 946 C CA . THR A 1 122 ? 12.773 8.795 -10.927 1.00 88.25 122 THR A CA 1
ATOM 947 C C . THR A 1 122 ? 13.183 7.340 -11.073 1.00 88.25 122 THR A C 1
ATOM 949 O O . THR A 1 122 ? 13.834 6.992 -12.056 1.00 88.25 122 THR A O 1
ATOM 952 N N . GLU A 1 123 ? 12.729 6.483 -10.159 1.00 89.31 123 GLU A N 1
ATOM 953 C CA . GLU A 1 123 ? 13.021 5.047 -10.189 1.00 89.31 123 GLU A CA 1
ATOM 954 C C . GLU A 1 123 ? 12.420 4.376 -11.434 1.00 89.31 123 GLU A C 1
ATOM 956 O O . GLU A 1 123 ? 13.073 3.560 -12.090 1.00 89.31 123 GLU A O 1
ATOM 961 N N . LEU A 1 124 ? 11.207 4.779 -11.837 1.00 87.25 124 LEU A N 1
ATOM 962 C CA . LEU A 1 124 ? 10.584 4.305 -13.072 1.00 87.25 124 LEU A CA 1
ATOM 963 C C . LEU A 1 124 ? 11.415 4.690 -14.305 1.00 87.25 124 LEU A C 1
ATOM 965 O O . LEU A 1 124 ? 11.652 3.863 -15.188 1.00 87.25 124 LEU A O 1
ATOM 969 N N . ARG A 1 125 ? 11.890 5.939 -14.377 1.00 88.75 125 ARG A N 1
ATOM 970 C CA . ARG A 1 125 ? 12.748 6.410 -15.477 1.00 88.75 125 ARG A CA 1
ATOM 971 C C . ARG A 1 125 ? 14.087 5.699 -15.504 1.00 88.75 125 ARG A C 1
ATOM 973 O O . ARG A 1 125 ? 14.571 5.399 -16.595 1.00 88.75 125 ARG A O 1
ATOM 980 N N . ASP A 1 126 ? 14.678 5.445 -14.348 1.00 88.75 126 ASP A N 1
ATOM 981 C CA . ASP A 1 126 ? 15.960 4.757 -14.243 1.00 88.75 126 ASP A CA 1
ATOM 982 C C . ASP A 1 126 ? 15.830 3.283 -14.647 1.00 88.75 126 ASP A C 1
ATOM 984 O O . ASP A 1 126 ? 16.681 2.778 -15.380 1.00 88.75 126 ASP A O 1
ATOM 988 N N . ALA A 1 127 ? 14.730 2.611 -14.290 1.00 86.56 127 ALA A N 1
ATOM 989 C CA . ALA A 1 127 ? 14.414 1.269 -14.781 1.00 86.56 127 ALA A CA 1
ATOM 990 C C . ALA A 1 127 ? 14.221 1.249 -16.308 1.00 86.56 127 ALA A C 1
ATOM 992 O O . ALA A 1 127 ? 14.800 0.418 -17.006 1.00 86.56 127 ALA A O 1
ATOM 993 N N . VAL A 1 128 ? 13.474 2.209 -16.859 1.00 86.62 128 VAL A N 1
ATOM 994 C CA . VAL A 1 128 ? 13.236 2.311 -18.309 1.00 86.62 128 VAL A CA 1
ATOM 995 C C . VAL A 1 128 ? 14.524 2.631 -19.090 1.00 86.62 128 VAL A C 1
ATOM 997 O O . VAL A 1 128 ? 14.698 2.167 -20.213 1.00 86.62 128 VAL A O 1
ATOM 1000 N N . GLN A 1 129 ? 15.469 3.375 -18.514 1.00 86.12 129 GLN A N 1
ATOM 1001 C CA . GLN A 1 129 ? 16.756 3.679 -19.157 1.00 86.12 129 GLN A CA 1
ATOM 1002 C 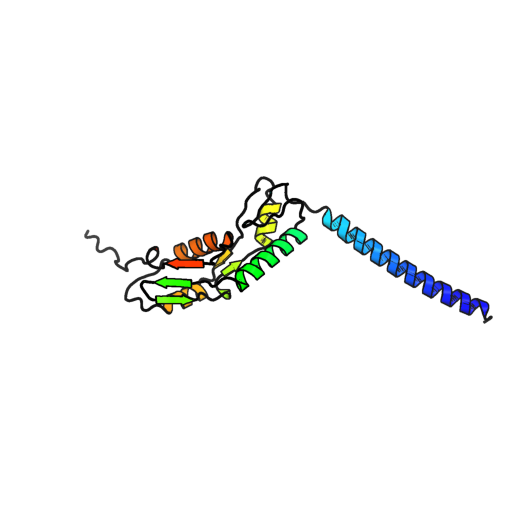C . GLN A 1 129 ? 17.701 2.475 -19.278 1.00 86.12 129 GLN A C 1
ATOM 1004 O O . GLN A 1 129 ? 18.675 2.548 -20.028 1.00 86.12 129 GLN A O 1
ATOM 1009 N N . GLN A 1 130 ? 17.448 1.381 -18.553 1.00 85.38 130 GLN A N 1
ATOM 1010 C CA . GLN A 1 130 ? 18.255 0.162 -18.668 1.00 85.38 130 GLN A CA 1
ATOM 1011 C C . GLN A 1 130 ? 18.008 -0.586 -19.981 1.00 85.38 130 GLN A C 1
ATOM 1013 O O . GLN A 1 130 ? 18.868 -1.353 -20.415 1.00 85.38 130 GLN A O 1
ATOM 1018 N N . PHE A 1 131 ? 16.859 -0.358 -20.615 1.00 84.75 131 PHE A N 1
ATOM 1019 C CA . PHE A 1 131 ? 16.541 -0.942 -21.909 1.00 84.75 131 PHE A CA 1
ATOM 1020 C C . PHE A 1 131 ? 17.322 -0.273 -23.036 1.00 84.75 131 PHE A C 1
ATOM 1022 O O . PHE A 1 131 ? 17.579 0.934 -23.039 1.00 84.75 131 PHE A O 1
ATOM 1029 N N . SER A 1 132 ? 17.633 -1.058 -24.063 1.00 79.12 132 SER A N 1
ATOM 1030 C CA . SER A 1 132 ? 18.410 -0.600 -25.219 1.00 79.12 132 SER A CA 1
ATOM 1031 C C . SER A 1 132 ? 17.564 0.134 -26.277 1.00 79.12 132 SER A C 1
ATOM 1033 O O . SER A 1 132 ? 17.753 -0.085 -27.480 1.00 79.12 132 SER A O 1
ATOM 1035 N N . PHE A 1 133 ? 16.626 0.994 -25.861 1.00 74.69 133 PHE A N 1
ATOM 1036 C CA . PHE A 1 133 ? 15.781 1.761 -26.783 1.00 74.69 133 PHE A CA 1
ATOM 1037 C C . PHE A 1 133 ? 16.632 2.692 -27.663 1.00 74.69 133 PHE A C 1
ATOM 1039 O O . PHE A 1 133 ? 17.497 3.423 -27.177 1.00 74.69 133 PHE A O 1
ATOM 1046 N N . GLN A 1 134 ? 16.370 2.703 -28.972 1.00 63.06 134 GLN A N 1
ATOM 1047 C CA . GLN A 1 134 ? 16.937 3.683 -29.903 1.00 63.06 134 GLN A CA 1
ATOM 1048 C C . GLN A 1 134 ? 15.799 4.548 -30.455 1.00 63.06 134 GLN A C 1
ATOM 1050 O O . GLN A 1 134 ? 14.908 4.032 -31.120 1.00 63.06 134 GLN A O 1
ATOM 1055 N N . ASP A 1 135 ? 15.846 5.856 -30.183 1.00 63.50 135 ASP A N 1
ATOM 1056 C CA . ASP A 1 135 ? 14.939 6.888 -30.723 1.00 63.50 135 ASP A CA 1
ATOM 1057 C C . ASP A 1 135 ? 13.444 6.806 -30.316 1.00 63.50 135 ASP A C 1
ATOM 1059 O O . ASP A 1 135 ? 12.604 7.509 -30.887 1.00 63.50 135 ASP A O 1
ATOM 1063 N N . GLU A 1 136 ? 13.094 6.008 -29.305 1.00 74.50 136 GLU A N 1
ATOM 1064 C CA . GLU A 1 136 ? 11.728 5.911 -28.765 1.00 74.50 136 GLU A CA 1
ATOM 1065 C C . GLU A 1 136 ? 11.564 6.780 -27.508 1.00 74.50 136 GLU A C 1
ATOM 1067 O O . GLU A 1 136 ? 12.454 6.843 -26.658 1.00 74.50 136 GLU A O 1
ATOM 1072 N N . THR A 1 137 ? 10.428 7.473 -27.382 1.00 81.38 137 THR A N 1
ATOM 1073 C CA . THR A 1 137 ? 10.082 8.251 -26.184 1.00 81.38 137 THR A CA 1
ATOM 1074 C C . THR A 1 137 ? 8.995 7.532 -25.399 1.00 81.38 137 THR A C 1
ATOM 1076 O O . THR A 1 137 ? 7.948 7.214 -25.950 1.00 81.38 137 THR A O 1
ATOM 1079 N N . VAL A 1 138 ? 9.214 7.282 -24.110 1.00 83.75 138 VAL A N 1
ATOM 1080 C CA . VAL A 1 138 ? 8.225 6.604 -23.257 1.00 83.75 138 VAL A CA 1
ATOM 1081 C C . VAL A 1 138 ? 7.265 7.625 -22.650 1.00 83.75 138 VAL A C 1
ATOM 1083 O O . VAL A 1 138 ? 7.707 8.657 -22.138 1.00 83.75 138 VAL A O 1
ATOM 1086 N N . ASP A 1 139 ? 5.965 7.343 -22.712 1.00 87.88 139 ASP A N 1
ATOM 1087 C CA . ASP A 1 139 ? 4.953 8.054 -21.934 1.00 87.88 139 ASP A CA 1
ATOM 1088 C C . ASP A 1 139 ? 4.973 7.533 -20.491 1.00 87.88 139 ASP A C 1
ATOM 1090 O O . ASP A 1 139 ? 4.390 6.501 -20.157 1.00 87.88 139 ASP A O 1
ATOM 1094 N N . PHE A 1 140 ? 5.743 8.220 -19.647 1.00 86.81 140 PHE A N 1
ATOM 1095 C CA . PHE A 1 140 ? 5.902 7.856 -18.241 1.00 86.81 140 PHE A CA 1
ATOM 1096 C C . PHE A 1 140 ? 4.633 8.110 -17.428 1.00 86.81 140 PHE A C 1
ATOM 1098 O O . PHE A 1 140 ? 4.406 7.382 -16.470 1.00 86.81 140 PHE A O 1
ATOM 1105 N N . ASP A 1 141 ? 3.808 9.085 -17.819 1.00 87.38 141 ASP A N 1
ATOM 1106 C CA . ASP A 1 141 ? 2.585 9.427 -17.091 1.00 87.38 141 ASP A CA 1
ATOM 1107 C C . ASP A 1 141 ? 1.548 8.303 -17.270 1.00 87.38 141 ASP A C 1
ATOM 1109 O O . ASP A 1 141 ? 0.939 7.841 -16.304 1.00 87.38 141 ASP A O 1
ATOM 1113 N N . GLU A 1 142 ? 1.385 7.813 -18.506 1.00 88.19 142 GLU A N 1
ATOM 1114 C CA . GLU A 1 142 ? 0.484 6.695 -18.807 1.00 88.19 142 GLU A CA 1
ATOM 1115 C C . GLU A 1 142 ? 1.001 5.368 -18.223 1.00 88.19 142 GLU A C 1
ATOM 1117 O O . GLU A 1 142 ? 0.221 4.592 -17.666 1.00 88.19 142 GLU A O 1
ATOM 1122 N N . LEU A 1 143 ? 2.317 5.125 -18.280 1.00 87.81 143 LEU A N 1
ATOM 1123 C CA . LEU A 1 143 ? 2.934 3.940 -17.677 1.00 87.81 143 LEU A CA 1
ATOM 1124 C C . LEU A 1 143 ? 2.784 3.929 -16.147 1.00 87.81 143 LEU A C 1
ATOM 1126 O O . LEU A 1 143 ? 2.404 2.901 -15.587 1.00 87.81 143 LEU A O 1
ATOM 1130 N N . ALA A 1 144 ? 3.063 5.053 -15.479 1.00 89.88 144 ALA A N 1
ATOM 1131 C CA . ALA A 1 144 ? 2.925 5.181 -14.030 1.00 89.88 144 ALA A CA 1
ATOM 1132 C C . ALA A 1 144 ? 1.475 4.950 -13.596 1.00 89.88 144 ALA A C 1
ATOM 1134 O O . ALA A 1 144 ? 1.233 4.112 -12.733 1.00 89.88 144 ALA A O 1
ATOM 1135 N N . SER A 1 145 ? 0.506 5.591 -14.260 1.00 89.88 145 SER A N 1
ATOM 1136 C CA . SER A 1 145 ? -0.916 5.430 -13.932 1.00 89.88 145 SER A CA 1
ATOM 1137 C C . SER A 1 145 ? -1.400 3.981 -14.043 1.00 89.88 145 SER A C 1
ATOM 1139 O O . SER A 1 145 ? -2.238 3.551 -13.252 1.00 89.88 145 SER A O 1
ATOM 1141 N N . ASP A 1 146 ? -0.907 3.221 -15.021 1.00 89.69 146 ASP A N 1
ATOM 1142 C CA . ASP A 1 146 ? -1.303 1.822 -15.200 1.00 89.69 146 ASP A CA 1
ATOM 1143 C C . ASP A 1 146 ? -0.628 0.904 -14.163 1.00 89.69 146 ASP A C 1
ATOM 1145 O O . ASP A 1 146 ? -1.245 -0.024 -13.635 1.00 89.69 146 ASP A O 1
ATOM 1149 N N . ILE A 1 147 ? 0.630 1.195 -13.807 1.00 89.50 147 ILE A N 1
ATOM 1150 C CA . ILE A 1 147 ? 1.311 0.527 -12.690 1.00 89.50 147 ILE A CA 1
ATOM 1151 C C . ILE A 1 147 ? 0.560 0.796 -11.382 1.00 89.50 147 ILE A C 1
ATOM 1153 O O . ILE A 1 147 ? 0.307 -0.155 -10.648 1.00 89.50 147 ILE A O 1
ATOM 1157 N N . GLU A 1 148 ? 0.154 2.039 -11.112 1.00 91.56 148 GLU A N 1
ATOM 1158 C CA . GLU A 1 148 ? -0.613 2.417 -9.918 1.00 91.56 148 GLU A CA 1
ATOM 1159 C C . GLU A 1 148 ? -1.951 1.672 -9.841 1.00 91.56 148 GLU A C 1
ATOM 1161 O O . GLU A 1 148 ? -2.258 1.065 -8.813 1.00 91.56 148 GLU A O 1
ATOM 1166 N N . GLU A 1 149 ? -2.722 1.640 -10.935 1.00 89.44 149 GLU A N 1
ATOM 1167 C CA . GLU A 1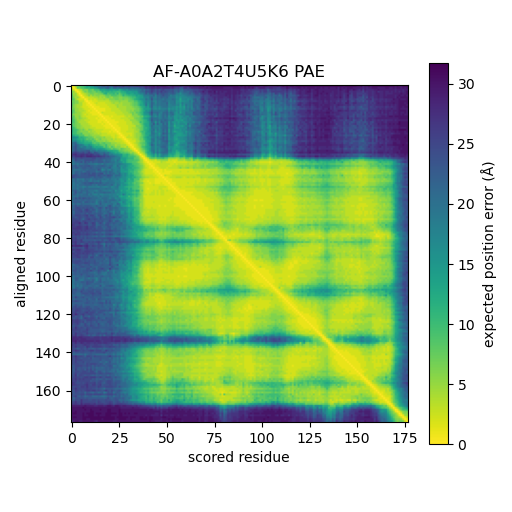 149 ? -4.007 0.931 -10.973 1.00 89.44 149 GLU A CA 1
ATOM 1168 C C . GLU A 1 149 ? -3.831 -0.577 -10.738 1.00 89.44 149 GLU A C 1
ATOM 1170 O O . GLU A 1 149 ? -4.618 -1.214 -10.031 1.00 89.44 149 GLU A O 1
ATOM 1175 N N . LYS A 1 150 ? -2.797 -1.175 -11.338 1.00 88.69 150 LYS A N 1
ATOM 1176 C CA . LYS A 1 150 ? -2.534 -2.608 -11.199 1.00 88.69 150 LYS A CA 1
ATOM 1177 C C . LYS A 1 150 ? -2.020 -2.947 -9.802 1.00 88.69 150 LYS A C 1
ATOM 1179 O O . LYS A 1 150 ? -2.493 -3.915 -9.213 1.00 88.69 150 LYS A O 1
ATOM 1184 N N . ALA A 1 151 ? -1.088 -2.161 -9.271 1.00 88.38 151 ALA A N 1
ATOM 1185 C CA . ALA A 1 151 ? -0.526 -2.324 -7.933 1.00 88.38 151 ALA A CA 1
ATOM 1186 C C . ALA A 1 151 ? -1.593 -2.179 -6.842 1.00 88.38 151 ALA A C 1
ATOM 1188 O O . ALA A 1 151 ? -1.596 -2.947 -5.882 1.00 88.38 151 ALA A O 1
ATOM 1189 N N . GLY A 1 152 ? -2.547 -1.258 -7.024 1.00 89.06 152 GLY A N 1
ATOM 1190 C CA . GLY A 1 152 ? -3.631 -1.014 -6.071 1.00 89.06 152 GLY A CA 1
ATOM 1191 C C . GLY A 1 152 ? -4.521 -2.232 -5.797 1.00 89.06 152 GLY A C 1
ATOM 1192 O O . GLY A 1 152 ? -5.178 -2.292 -4.761 1.00 89.06 152 GLY A O 1
ATOM 1193 N N . LYS A 1 153 ? -4.510 -3.230 -6.687 1.00 89.06 153 LYS A N 1
ATOM 1194 C CA . LYS A 1 153 ? -5.292 -4.471 -6.568 1.00 89.06 153 LYS A CA 1
ATOM 1195 C C . LYS A 1 153 ? -4.517 -5.638 -5.951 1.00 89.06 153 LYS A C 1
ATOM 1197 O O . LYS A 1 153 ? -5.108 -6.699 -5.787 1.00 89.06 153 LYS A O 1
ATOM 1202 N N . LEU A 1 154 ? -3.224 -5.468 -5.654 1.00 86.94 154 LEU A N 1
ATOM 1203 C CA . LEU A 1 154 ? -2.327 -6.515 -5.137 1.00 86.94 154 LEU A CA 1
ATOM 1204 C C . LEU A 1 154 ? -2.420 -7.846 -5.921 1.00 86.94 154 LEU A C 1
ATOM 1206 O O . LEU A 1 154 ? -2.833 -8.871 -5.377 1.00 86.94 154 LEU A O 1
ATOM 1210 N N . PRO A 1 155 ? -2.066 -7.862 -7.219 1.00 86.00 155 PRO A N 1
ATOM 1211 C CA . PRO A 1 155 ? -2.146 -9.068 -8.041 1.00 86.00 155 PRO A CA 1
ATOM 1212 C C . PRO A 1 155 ? -1.210 -10.170 -7.525 1.00 86.00 155 PRO A C 1
ATOM 1214 O O . PRO A 1 155 ? -0.047 -9.896 -7.242 1.00 86.00 155 PRO A O 1
ATOM 1217 N N . GLU A 1 156 ? -1.678 -11.422 -7.496 1.00 80.62 156 GLU A N 1
ATOM 1218 C CA . GLU A 1 156 ? -0.914 -12.581 -6.985 1.00 80.62 156 GLU A CA 1
ATOM 1219 C C . GLU A 1 156 ? 0.436 -12.792 -7.698 1.00 80.62 156 GLU A C 1
ATOM 1221 O O . GLU A 1 156 ? 1.413 -13.183 -7.069 1.00 80.62 156 GLU A O 1
ATOM 1226 N N . ASP A 1 157 ? 0.513 -12.485 -8.996 1.00 79.06 157 ASP A N 1
ATOM 1227 C CA . ASP A 1 157 ? 1.724 -12.659 -9.814 1.00 79.06 157 ASP A CA 1
ATOM 1228 C C . ASP A 1 157 ? 2.635 -11.410 -9.834 1.00 79.06 157 ASP A C 1
ATOM 1230 O O . ASP A 1 157 ? 3.640 -11.369 -10.547 1.00 79.06 157 ASP A O 1
ATOM 1234 N N . GLY A 1 158 ? 2.288 -10.361 -9.081 1.00 80.25 158 GLY A N 1
ATOM 1235 C CA . GLY A 1 158 ? 2.991 -9.080 -9.102 1.00 80.25 158 GLY A CA 1
ATOM 1236 C C . GLY A 1 158 ? 2.696 -8.219 -10.335 1.00 80.25 158 GLY A C 1
ATOM 1237 O O . GLY A 1 158 ? 1.684 -8.355 -11.034 1.00 80.25 158 GLY A O 1
ATOM 1238 N N . ILE A 1 159 ? 3.590 -7.264 -10.594 1.00 82.44 159 ILE A N 1
ATOM 1239 C CA . ILE A 1 159 ? 3.443 -6.277 -11.666 1.00 82.44 159 ILE A CA 1
ATOM 1240 C C . ILE A 1 159 ? 4.357 -6.667 -12.817 1.00 82.44 159 ILE A C 1
ATOM 1242 O O . ILE A 1 159 ? 5.533 -6.327 -12.830 1.00 82.44 159 ILE A O 1
ATOM 1246 N N . GLU A 1 160 ? 3.798 -7.351 -13.808 1.00 86.75 160 GLU A N 1
ATOM 1247 C CA . GLU A 1 160 ? 4.443 -7.525 -15.111 1.00 86.75 160 GLU A CA 1
ATOM 1248 C C . GLU A 1 160 ? 3.810 -6.568 -16.123 1.00 86.75 160 GLU A C 1
ATOM 1250 O O . GLU A 1 160 ? 2.579 -6.574 -16.300 1.00 86.75 160 GLU A O 1
ATOM 1255 N N . LYS A 1 161 ? 4.631 -5.715 -16.751 1.00 86.44 161 LYS A N 1
ATOM 1256 C CA . LYS A 1 161 ? 4.158 -4.706 -17.702 1.00 86.44 161 LYS A CA 1
ATOM 1257 C C . LYS A 1 161 ? 5.024 -4.619 -18.952 1.00 86.44 161 LYS A C 1
ATOM 1259 O O . LYS A 1 161 ? 6.227 -4.397 -18.871 1.00 86.44 161 LYS A O 1
ATOM 1264 N N . GLU A 1 162 ? 4.395 -4.755 -20.116 1.00 86.69 162 GLU A N 1
ATOM 1265 C CA . GLU A 1 162 ? 5.043 -4.499 -21.403 1.00 86.69 162 GLU A CA 1
ATOM 1266 C C . GLU A 1 162 ? 5.148 -2.989 -21.645 1.00 86.69 162 GLU A C 1
ATOM 1268 O O . GLU A 1 162 ? 4.145 -2.291 -21.547 1.00 86.69 162 GLU A O 1
ATOM 1273 N N . ILE A 1 163 ? 6.334 -2.481 -21.994 1.00 85.31 163 ILE A N 1
ATOM 1274 C CA . ILE A 1 163 ? 6.553 -1.045 -22.248 1.00 85.31 163 ILE A CA 1
ATOM 1275 C C . ILE A 1 163 ? 6.063 -0.636 -23.646 1.00 85.31 163 ILE A C 1
ATOM 1277 O O . ILE A 1 163 ? 5.712 0.520 -23.865 1.00 85.31 163 ILE A O 1
ATOM 1281 N N . THR A 1 164 ? 5.989 -1.572 -24.599 1.00 84.50 164 THR A N 1
ATOM 1282 C CA . THR A 1 164 ? 5.636 -1.307 -26.007 1.00 84.50 164 THR A CA 1
ATOM 1283 C C . THR A 1 164 ? 4.404 -0.413 -26.220 1.00 84.50 164 THR A C 1
ATOM 1285 O O . THR A 1 164 ? 4.480 0.463 -27.082 1.00 84.50 164 THR A O 1
ATOM 1288 N N . PRO A 1 165 ? 3.292 -0.562 -25.472 1.00 85.25 165 PRO A N 1
ATOM 1289 C CA . PRO A 1 165 ? 2.119 0.301 -25.619 1.00 85.25 165 PRO A CA 1
ATOM 1290 C C . PRO A 1 165 ? 2.377 1.780 -25.291 1.00 85.25 165 PRO A C 1
ATOM 1292 O O . PRO A 1 165 ? 1.705 2.638 -25.851 1.00 85.25 165 PRO A O 1
ATOM 1295 N N . TYR A 1 166 ? 3.360 2.069 -24.435 1.00 85.50 166 TYR A N 1
ATOM 1296 C CA . TYR A 1 166 ? 3.694 3.414 -23.942 1.00 85.50 166 TYR A CA 1
ATOM 1297 C C . TYR A 1 166 ? 4.815 4.077 -24.746 1.00 85.50 166 TYR A C 1
ATOM 1299 O O . TYR A 1 166 ? 5.234 5.198 -24.451 1.00 85.50 166 TYR A O 1
ATOM 1307 N N . LEU A 1 167 ? 5.338 3.394 -25.767 1.00 82.94 167 LEU A N 1
ATOM 1308 C CA . LEU A 1 167 ? 6.335 3.957 -26.664 1.00 82.94 167 LEU A CA 1
ATOM 1309 C C . LEU A 1 167 ? 5.643 4.899 -27.645 1.00 82.94 167 LEU A C 1
ATOM 1311 O O . LEU A 1 167 ? 4.952 4.500 -28.584 1.00 82.94 167 LEU A O 1
ATOM 1315 N N . THR A 1 168 ? 5.882 6.187 -27.454 1.00 77.38 168 THR A N 1
ATOM 1316 C CA . THR A 1 168 ? 5.578 7.195 -28.456 1.00 77.38 168 THR A CA 1
ATOM 1317 C C . THR A 1 168 ? 6.741 7.242 -29.440 1.00 77.38 168 THR A C 1
ATOM 1319 O O . THR A 1 168 ? 7.903 7.441 -29.082 1.00 77.38 168 THR A O 1
ATOM 1322 N N . SER A 1 169 ? 6.449 7.028 -30.723 1.00 62.38 169 SER A N 1
ATOM 1323 C CA . SER A 1 169 ? 7.454 7.260 -31.755 1.00 62.38 169 SER A CA 1
ATOM 1324 C C . SER A 1 169 ? 7.794 8.749 -31.736 1.00 62.38 169 SER A C 1
ATOM 1326 O O . SER A 1 169 ? 6.890 9.581 -31.863 1.00 62.38 169 SER A O 1
ATOM 1328 N N . GLY A 1 170 ? 9.080 9.093 -31.631 1.00 52.12 170 GLY A N 1
ATOM 1329 C CA . GLY A 1 170 ? 9.610 10.457 -31.743 1.00 52.12 170 GLY A CA 1
ATOM 1330 C C . GLY A 1 170 ? 9.383 11.116 -33.116 1.00 52.12 170 GLY A C 1
ATOM 1331 O O . GLY A 1 170 ? 10.171 11.950 -33.559 1.00 52.12 170 GLY A O 1
ATOM 1332 N N . ALA A 1 171 ? 8.311 10.769 -33.828 1.00 43.41 171 ALA A N 1
ATOM 1333 C CA . ALA A 1 171 ? 7.850 11.427 -35.032 1.00 43.41 171 ALA A CA 1
ATOM 1334 C C . ALA A 1 171 ? 7.082 12.698 -34.653 1.00 43.41 171 ALA A C 1
ATOM 1336 O O . ALA A 1 171 ? 5.852 12.787 -34.727 1.00 43.41 171 ALA A O 1
ATOM 1337 N N . GLY A 1 172 ? 7.850 13.729 -34.299 1.00 42.41 172 GLY A N 1
ATOM 1338 C CA . GLY A 1 172 ? 7.415 15.104 -34.465 1.00 42.41 172 GLY A CA 1
ATOM 1339 C C . GLY A 1 172 ? 6.746 15.257 -35.831 1.00 42.41 172 GLY A C 1
ATOM 1340 O O . GLY A 1 172 ? 7.347 15.022 -36.880 1.00 42.41 172 GLY A O 1
ATOM 1341 N N . ARG A 1 173 ? 5.464 15.613 -35.784 1.00 43.75 173 ARG A N 1
ATOM 1342 C CA . ARG A 1 173 ? 4.602 16.000 -36.900 1.00 43.75 173 ARG A CA 1
ATOM 1343 C C . ARG A 1 173 ? 5.379 16.772 -37.975 1.00 43.75 173 ARG A C 1
ATOM 1345 O O . ARG A 1 173 ? 5.538 17.984 -37.873 1.00 43.75 173 ARG A O 1
ATOM 1352 N N . THR A 1 174 ? 5.754 16.112 -39.066 1.00 47.75 174 THR A N 1
ATOM 1353 C CA . THR A 1 174 ? 5.902 16.782 -40.365 1.00 47.75 174 THR A CA 1
ATOM 1354 C C . THR A 1 174 ? 4.526 16.818 -41.024 1.00 47.75 174 THR A C 1
ATOM 1356 O O . THR A 1 174 ? 4.239 16.105 -41.979 1.00 47.75 174 THR A O 1
ATOM 1359 N N . PHE A 1 175 ? 3.632 17.644 -40.474 1.00 48.56 175 PHE A N 1
ATOM 1360 C CA . PHE A 1 175 ? 2.430 18.051 -41.195 1.00 48.56 175 PHE A CA 1
ATOM 1361 C C . PHE A 1 175 ? 2.781 19.275 -42.038 1.00 48.56 175 PHE A C 1
ATOM 1363 O O . PHE A 1 175 ? 3.048 20.356 -41.520 1.00 48.56 175 PHE A O 1
ATOM 1370 N N . PHE A 1 176 ? 2.823 19.049 -43.349 1.00 46.41 176 PHE A N 1
ATOM 1371 C CA . PHE A 1 176 ? 2.869 20.068 -44.386 1.00 46.41 176 PHE A CA 1
ATOM 1372 C C . PHE A 1 176 ? 1.767 21.119 -44.177 1.00 46.41 176 PHE A C 1
ATOM 1374 O O . PHE A 1 176 ? 0.600 20.766 -43.992 1.00 46.41 176 PHE A O 1
ATOM 1381 N N . GLY A 1 177 ? 2.150 22.392 -44.277 1.00 43.88 177 GLY A N 1
ATOM 1382 C CA . GLY A 1 177 ? 1.280 23.553 -44.444 1.00 43.88 177 GLY A CA 1
ATOM 1383 C C . GLY A 1 177 ? 1.995 24.594 -45.286 1.00 43.88 177 GLY A C 1
ATOM 1384 O O . GLY A 1 177 ? 3.145 24.922 -44.921 1.00 43.88 177 GLY A O 1
#

Organism: NCBI:txid200989

Secondary structure (DSSP, 8-state):
--HHHHHHHHHHHHHHHHHHHHHHHHHHHHHHHHHT-S-BPPTT-EETTEE-TT-BHHHHHHHHHHHHHHHHHH--EEEEETTEEEEEPGGGEEEEHHHHHHHHHT-TT-SEEPPEEEE-HHHHHHHHHTS--SSEEE-HHHHHHHHHHHHTT--TT--EEESGGGEEE--------

Solvent-accessible surface area (backbone atoms only — not comparable to full-atom values): 10023 Å² total; per-residue (Å²): 133,60,75,66,59,56,54,52,51,53,51,51,53,53,51,49,51,53,51,49,52,50,50,51,54,50,49,51,52,48,51,50,53,62,64,59,72,45,74,55,38,48,83,76,20,26,48,39,85,42,82,33,44,69,25,35,65,69,59,35,44,52,55,48,50,54,52,48,56,49,48,63,72,73,32,62,37,32,40,33,48,98,92,48,74,40,69,47,60,71,85,26,57,44,74,38,56,65,63,33,51,53,54,42,64,74,33,79,86,52,41,68,42,62,40,43,46,48,60,38,66,66,52,50,49,55,45,59,63,73,52,91,76,77,79,61,41,71,43,59,70,65,49,40,52,51,50,26,60,51,57,13,45,62,49,87,79,39,49,77,43,70,49,69,87,37,51,40,72,69,70,74,81,85,72,87,129